Protein AF-A0A5E4NWP1-F1 (afdb_monomer_lite)

pLDDT: mean 72.18, std 19.31, range [33.0, 98.06]

Secondary structure (DSSP, 8-state):
--------------------------------HHHHHHHHHHHHHHHHHHHHHHHHHHHHHHHHHHHHHHTTTT-TTTTTTT---HHHHHHHHHHHHHHHHHHTTSSSSHHHHHHHHHHHHHHHTTT-------------GGGGTS------PPPPPP-------TTSS---S-------SEEEEEETTT--EEEEEEETTS-HHHHHHHHHHH-TTS-EEEEEE-TT--GGG-EETTS-BGGGSTTTTGGGT---TT-SSS-TTS-HHHHTHHHHHHHSPPP-----

Foldseek 3Di:
DDDDDDDDDDDDDDPPPPPPPPPPPVPPPQPPLVVLVVVLVVLVVVCPVQVVVLVVLVVVLVVLVVVLVVVVLPVVVCVVVVNHDPVSVVSVVVSVVSVVCSVVPNGDDRPVVSVVSVVVSCVNPVDDDDDPDPDCPPPDPVCVVDPDDDDDDDDDDDDDDDPDPPLDDDDDPPLAQNFDFWKKKAFLQARDIDTDPHTPPDDLVVSLVVNCLQQVQGHIFIWGDHVPDDQSNIAGPVGHGSVPRPNHNRVVPDDDPSRGSDHPPDDPCVSNVVVVVVPPDPDPPPDD

Sequence (288 aa):
MAARAPSRTFALLTLATMTVSGADAARAQAIDCGQLRAQIAQIDRGGGRAGGGARRAQAELARTQAQVQQLGCGAGLASFFGGGDPRCSALQQRAQQLQAAVQSGGGGGGGGLRADLVARFNAYCRGGQPQQAQQPQQRGFFESLFGGAQDEPRPQAPLPDVPQDPNAAGGDGDGRAHGGGQAVCVRTCDGGFFPLGVSSHRDGDDLKQMCSALCPGTETAVYTRSPNAEINSAASLDGKSYMDMPNALKFQKTVVPDCSCKPKDKTWAEALANARRSSATPARATSS

Structure (mmCIF, N/CA/C/O backbone):
data_AF-A0A5E4NWP1-F1
#
_entry.id   AF-A0A5E4NWP1-F1
#
loop_
_atom_site.group_PDB
_atom_site.id
_atom_site.type_symbol
_atom_site.label_atom_id
_atom_site.label_alt_id
_atom_site.label_comp_id
_atom_site.label_asym_id
_atom_site.label_entity_id
_atom_site.label_seq_id
_atom_site.pdbx_PDB_ins_code
_atom_site.Cartn_x
_atom_site.Cartn_y
_atom_site.Cartn_z
_atom_site.occupancy
_atom_site.B_iso_or_equiv
_atom_site.auth_seq_id
_atom_site.auth_comp_id
_atom_site.auth_asym_id
_atom_site.auth_atom_id
_atom_site.pdbx_PDB_model_num
ATOM 1 N N . MET A 1 1 ? 94.613 -45.561 19.895 1.00 40.53 1 MET A N 1
ATOM 2 C CA . MET A 1 1 ? 95.736 -44.622 19.688 1.00 40.53 1 MET A CA 1
ATOM 3 C C . MET A 1 1 ? 95.271 -43.519 18.754 1.00 40.53 1 MET A C 1
ATOM 5 O O . MET A 1 1 ? 94.547 -43.800 17.811 1.00 40.53 1 MET A O 1
ATOM 9 N N . ALA A 1 2 ? 95.591 -42.280 19.110 1.00 44.31 2 ALA A N 1
ATOM 10 C CA . ALA A 1 2 ? 95.205 -41.051 18.425 1.00 44.31 2 ALA A CA 1
ATOM 11 C C . ALA A 1 2 ? 95.878 -40.891 17.046 1.00 44.31 2 ALA A C 1
ATOM 13 O O . ALA A 1 2 ? 96.979 -41.398 16.872 1.00 44.31 2 ALA A O 1
ATOM 14 N N . ALA A 1 3 ? 95.272 -40.117 16.130 1.00 42.38 3 ALA A N 1
ATOM 15 C CA . ALA A 1 3 ? 95.818 -38.827 15.655 1.00 42.38 3 ALA A CA 1
ATOM 16 C C . ALA A 1 3 ? 95.185 -38.320 14.331 1.00 42.38 3 ALA A C 1
ATOM 18 O O . ALA A 1 3 ? 95.385 -38.879 13.263 1.00 42.38 3 ALA A O 1
ATOM 19 N N . ARG A 1 4 ? 94.435 -37.216 14.465 1.00 43.06 4 ARG A N 1
ATOM 20 C CA . ARG A 1 4 ? 94.497 -35.915 13.753 1.00 43.06 4 ARG A CA 1
ATOM 21 C C . ARG A 1 4 ? 94.935 -35.781 12.270 1.00 43.06 4 ARG A C 1
ATOM 23 O O . ARG A 1 4 ? 96.102 -35.958 11.961 1.00 43.06 4 ARG A O 1
ATOM 30 N N . ALA A 1 5 ? 94.023 -35.102 11.543 1.00 54.53 5 ALA A N 1
ATOM 31 C CA . ALA A 1 5 ? 94.162 -33.881 10.702 1.00 54.53 5 ALA A CA 1
ATOM 32 C C . ALA A 1 5 ? 94.888 -33.998 9.339 1.00 54.53 5 ALA A C 1
ATOM 34 O O . ALA A 1 5 ? 95.833 -34.770 9.239 1.00 54.53 5 ALA A O 1
ATOM 35 N N . PRO A 1 6 ? 94.461 -33.274 8.270 1.00 56.34 6 PRO A N 1
ATOM 36 C CA . PRO A 1 6 ? 94.423 -31.794 8.143 1.00 56.34 6 PRO A CA 1
ATOM 37 C C . PRO A 1 6 ? 93.172 -31.315 7.345 1.00 56.34 6 PRO A C 1
ATOM 39 O O . PRO A 1 6 ? 92.290 -32.110 7.067 1.00 56.34 6 PRO A O 1
ATOM 42 N N . SER A 1 7 ? 92.955 -30.087 6.876 1.00 45.12 7 SER A N 1
ATOM 43 C CA . SER A 1 7 ? 93.362 -28.718 7.194 1.00 45.12 7 SER A CA 1
ATOM 44 C C . SER A 1 7 ? 92.323 -27.816 6.510 1.00 45.12 7 SER A C 1
ATOM 46 O O . SER A 1 7 ? 91.782 -28.135 5.456 1.00 45.12 7 SER A O 1
ATOM 48 N N . ARG A 1 8 ? 92.082 -26.679 7.152 1.00 57.88 8 ARG A N 1
ATOM 49 C CA . ARG A 1 8 ? 91.306 -25.510 6.738 1.00 57.88 8 ARG A CA 1
ATOM 50 C C . ARG A 1 8 ? 91.532 -25.072 5.284 1.00 57.88 8 ARG A C 1
ATOM 52 O O . ARG A 1 8 ? 92.674 -24.927 4.860 1.00 57.88 8 ARG A O 1
ATOM 59 N N . THR A 1 9 ? 90.458 -24.642 4.627 1.00 55.50 9 THR A N 1
ATOM 60 C CA . THR A 1 9 ? 90.468 -23.424 3.798 1.00 55.50 9 THR A CA 1
ATOM 61 C C . THR A 1 9 ? 89.080 -22.781 3.797 1.00 55.50 9 THR A C 1
ATOM 63 O O . THR A 1 9 ? 88.060 -23.442 3.641 1.00 55.50 9 THR A O 1
ATOM 66 N N . PHE A 1 10 ? 89.072 -21.480 4.077 1.00 54.62 10 PHE A N 1
ATOM 67 C CA . PHE A 1 10 ? 87.925 -20.579 4.067 1.00 54.62 10 PHE A CA 1
ATOM 68 C C . PHE A 1 10 ? 87.419 -20.369 2.633 1.00 54.62 10 PHE A C 1
ATOM 70 O O . PHE A 1 10 ? 88.223 -20.054 1.760 1.00 54.62 10 PHE A O 1
ATOM 77 N N . ALA A 1 11 ? 86.104 -20.410 2.417 1.00 54.50 11 ALA A N 1
ATOM 78 C CA . ALA A 1 11 ? 85.469 -19.755 1.275 1.00 54.50 11 ALA A CA 1
ATOM 79 C C . ALA A 1 11 ? 84.037 -19.323 1.637 1.00 54.50 11 ALA A C 1
ATOM 81 O O . ALA A 1 11 ? 83.097 -20.105 1.597 1.00 54.50 11 ALA A O 1
ATOM 82 N N . LEU A 1 12 ? 83.959 -18.068 2.083 1.00 54.09 12 LEU A N 1
ATOM 83 C CA . LEU A 1 12 ? 82.928 -17.057 1.829 1.00 54.09 12 LEU A CA 1
ATOM 84 C C . LEU A 1 12 ? 81.444 -17.472 1.751 1.00 54.09 12 LEU A C 1
ATOM 86 O O . LEU A 1 12 ? 80.988 -18.166 0.847 1.00 54.09 12 LEU A O 1
ATOM 90 N N . LEU A 1 13 ? 80.690 -16.861 2.672 1.00 54.59 13 LEU A N 1
ATOM 91 C CA . LEU A 1 13 ? 79.248 -16.629 2.646 1.00 54.59 13 LEU A CA 1
ATOM 92 C C . LEU A 1 13 ? 78.701 -16.348 1.237 1.00 54.59 13 LEU A C 1
ATOM 94 O O . LEU A 1 13 ? 79.075 -15.358 0.615 1.00 54.59 13 LEU A O 1
ATOM 98 N N . THR A 1 14 ? 77.658 -17.082 0.854 1.00 55.44 14 THR A N 1
ATOM 99 C CA . THR A 1 14 ? 76.502 -16.501 0.158 1.00 55.44 14 THR A CA 1
ATOM 100 C C . THR A 1 14 ? 75.225 -17.049 0.800 1.00 55.44 14 THR A C 1
ATOM 102 O O . THR A 1 14 ? 74.835 -18.195 0.600 1.00 55.44 14 THR A O 1
ATOM 105 N N . LEU A 1 15 ? 74.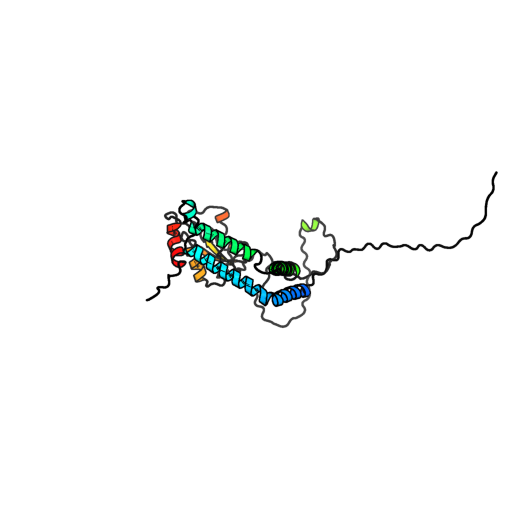593 -16.223 1.641 1.00 54.31 15 LEU A N 1
ATOM 106 C CA . LEU A 1 15 ? 73.219 -16.431 2.094 1.00 54.31 15 LEU A CA 1
ATOM 107 C C . LEU A 1 15 ? 72.305 -16.292 0.867 1.00 54.31 15 LEU A C 1
ATOM 109 O O . LEU A 1 15 ? 71.997 -15.180 0.447 1.00 54.31 15 LEU A O 1
ATOM 113 N N . ALA A 1 16 ? 71.860 -17.408 0.297 1.00 55.09 16 ALA A N 1
ATOM 114 C CA . ALA A 1 16 ? 70.709 -17.416 -0.596 1.00 55.09 16 ALA A CA 1
ATOM 115 C C . ALA A 1 16 ? 69.447 -17.535 0.267 1.00 55.09 16 ALA A C 1
ATOM 117 O O . ALA A 1 16 ? 68.950 -18.626 0.545 1.00 55.09 16 ALA A O 1
ATOM 118 N N . THR A 1 17 ? 68.952 -16.397 0.749 1.00 52.94 17 THR A N 1
ATOM 119 C CA . THR A 1 17 ? 67.626 -16.292 1.359 1.00 52.94 17 THR A CA 1
ATOM 120 C C . THR A 1 17 ? 66.575 -16.571 0.286 1.00 52.94 17 THR A C 1
ATOM 122 O O . THR A 1 17 ? 66.200 -15.672 -0.465 1.00 52.94 17 THR A O 1
ATOM 125 N N . MET A 1 18 ? 66.096 -17.814 0.192 1.00 54.59 18 MET A N 1
ATOM 126 C CA . MET A 1 18 ? 64.849 -18.112 -0.513 1.00 54.59 18 MET A CA 1
ATOM 127 C C . MET A 1 18 ? 63.692 -17.573 0.326 1.00 54.59 18 MET A C 1
ATOM 129 O O . MET A 1 18 ? 63.168 -18.240 1.216 1.00 54.59 18 MET A O 1
ATOM 133 N N . THR A 1 19 ? 63.313 -16.325 0.068 1.00 52.94 19 THR A N 1
ATOM 134 C CA . THR A 1 19 ? 62.056 -15.767 0.554 1.00 52.94 19 THR A CA 1
ATOM 135 C C . THR A 1 19 ? 60.916 -16.481 -0.161 1.00 52.94 19 THR A C 1
ATOM 137 O O . THR A 1 19 ? 60.619 -16.194 -1.320 1.00 52.94 19 THR A O 1
ATOM 140 N N . VAL A 1 20 ? 60.271 -17.419 0.532 1.00 54.75 20 VAL A N 1
ATOM 141 C CA . VAL A 1 20 ? 58.914 -17.856 0.196 1.00 54.75 20 VAL A CA 1
ATOM 142 C C . VAL A 1 20 ? 58.004 -16.655 0.438 1.00 54.75 20 VAL A C 1
ATOM 144 O O . VAL A 1 20 ? 57.522 -16.422 1.544 1.00 54.75 20 VAL A O 1
ATOM 147 N N . SER A 1 21 ? 57.816 -15.839 -0.596 1.00 46.38 21 SER A N 1
ATOM 148 C CA . SER A 1 21 ? 56.766 -14.829 -0.627 1.00 46.38 21 SER A CA 1
ATOM 149 C C . SER A 1 21 ? 55.438 -15.542 -0.861 1.00 46.38 21 SER A C 1
ATOM 151 O O . SER A 1 21 ? 54.941 -15.626 -1.980 1.00 46.38 21 SER A O 1
ATOM 153 N N . GLY A 1 22 ? 54.877 -16.078 0.221 1.00 52.16 22 GLY A N 1
ATOM 154 C CA . GLY A 1 22 ? 53.448 -16.322 0.318 1.00 52.16 22 GLY A CA 1
ATOM 155 C C . GLY A 1 22 ? 52.739 -14.973 0.306 1.00 52.16 22 GLY A C 1
ATOM 156 O O . GLY A 1 22 ? 52.691 -14.276 1.315 1.00 52.16 22 GLY A O 1
ATOM 157 N N . ALA A 1 23 ? 52.230 -14.596 -0.858 1.00 48.16 23 ALA A N 1
ATOM 158 C CA . ALA A 1 23 ? 51.253 -13.534 -1.001 1.00 48.16 23 ALA A CA 1
ATOM 159 C C . ALA A 1 23 ? 50.205 -13.985 -2.016 1.00 48.16 23 ALA A C 1
ATOM 161 O O . ALA A 1 23 ? 50.006 -13.355 -3.054 1.00 48.16 23 ALA A O 1
ATOM 162 N N . ASP A 1 24 ? 49.472 -15.046 -1.678 1.00 42.94 24 ASP A N 1
ATOM 163 C CA . ASP A 1 24 ? 48.070 -15.107 -2.074 1.00 42.94 24 ASP A CA 1
ATOM 164 C C . ASP A 1 24 ? 47.348 -14.016 -1.281 1.00 42.94 24 ASP A C 1
ATOM 166 O O . ASP A 1 24 ? 46.659 -14.250 -0.289 1.00 42.94 24 ASP A O 1
ATOM 170 N N . ALA A 1 25 ? 47.542 -12.767 -1.712 1.00 44.88 25 ALA A N 1
ATOM 171 C CA . ALA A 1 25 ? 46.514 -11.773 -1.523 1.00 44.88 25 ALA A CA 1
ATOM 172 C C . ALA A 1 25 ? 45.255 -12.428 -2.081 1.00 44.88 25 ALA A C 1
ATOM 174 O O . ALA A 1 25 ? 45.217 -12.755 -3.269 1.00 44.88 25 ALA A O 1
ATOM 175 N N . ALA A 1 26 ? 44.263 -12.656 -1.223 1.00 44.38 26 ALA A N 1
ATOM 176 C CA . ALA A 1 26 ? 42.902 -12.879 -1.655 1.00 44.38 26 ALA A CA 1
ATOM 177 C C . ALA A 1 26 ? 42.590 -11.744 -2.631 1.00 44.38 26 ALA A C 1
ATOM 179 O O . ALA A 1 26 ? 42.318 -10.611 -2.229 1.00 44.38 26 ALA A O 1
ATOM 180 N N . ARG A 1 27 ? 42.767 -12.007 -3.930 1.00 40.44 27 ARG A N 1
ATOM 181 C CA . ARG A 1 27 ? 42.451 -11.042 -4.963 1.00 40.44 27 ARG A CA 1
ATOM 182 C C . ARG A 1 27 ? 40.949 -10.946 -4.887 1.00 40.44 27 ARG A C 1
ATOM 184 O O . ARG A 1 27 ? 40.248 -11.831 -5.368 1.00 40.44 27 ARG A O 1
ATOM 191 N N . ALA A 1 28 ? 40.473 -9.893 -4.230 1.00 41.25 28 ALA A N 1
ATOM 192 C CA . ALA A 1 28 ? 39.177 -9.322 -4.512 1.00 41.25 28 ALA A CA 1
ATOM 193 C C . ALA A 1 28 ? 39.187 -9.084 -6.022 1.00 41.25 28 ALA A C 1
ATOM 195 O O . ALA A 1 28 ? 39.784 -8.125 -6.510 1.00 41.25 28 ALA A O 1
ATOM 196 N N . GLN A 1 29 ? 38.697 -10.070 -6.773 1.00 52.03 29 GLN A N 1
ATOM 197 C CA . GLN A 1 29 ? 38.676 -10.014 -8.220 1.00 52.03 29 GLN A CA 1
ATOM 198 C C . GLN A 1 29 ? 37.785 -8.828 -8.527 1.00 52.03 29 GLN A C 1
ATOM 200 O O . GLN A 1 29 ? 36.605 -8.855 -8.180 1.00 52.03 29 GLN A O 1
ATOM 205 N N . ALA A 1 30 ? 38.378 -7.752 -9.044 1.00 58.00 30 ALA A N 1
ATOM 206 C CA . ALA A 1 30 ? 37.633 -6.565 -9.409 1.00 58.00 30 ALA A CA 1
ATOM 207 C C . ALA A 1 30 ? 36.502 -7.031 -10.327 1.00 58.00 30 ALA A C 1
ATOM 209 O O . ALA A 1 30 ? 36.752 -7.590 -11.395 1.00 58.00 30 ALA A O 1
ATOM 210 N N . ILE A 1 31 ? 35.266 -6.928 -9.840 1.00 73.62 31 ILE A N 1
ATOM 211 C CA . ILE A 1 31 ? 34.104 -7.457 -10.539 1.00 73.62 31 ILE A CA 1
ATOM 212 C C . ILE A 1 31 ? 33.924 -6.599 -11.788 1.00 73.62 31 ILE A C 1
ATOM 214 O O . ILE A 1 31 ? 33.543 -5.433 -11.697 1.00 73.62 31 ILE A O 1
ATOM 218 N N . ASP A 1 32 ? 34.235 -7.165 -12.955 1.00 82.31 32 ASP A N 1
ATOM 219 C CA . ASP A 1 32 ? 34.107 -6.467 -14.230 1.00 82.31 32 ASP A CA 1
ATOM 220 C C . ASP A 1 32 ? 32.635 -6.429 -14.659 1.00 82.31 32 ASP A C 1
ATOM 222 O O . ASP A 1 32 ? 32.073 -7.348 -15.264 1.00 82.31 32 ASP A O 1
ATOM 226 N N . CYS A 1 33 ? 31.997 -5.314 -14.331 1.00 86.31 33 CYS A N 1
ATOM 227 C CA . CYS A 1 33 ? 30.616 -5.031 -14.679 1.00 86.31 33 CYS A CA 1
ATOM 228 C C . CYS A 1 33 ? 30.364 -4.971 -16.190 1.00 86.31 33 CYS A C 1
ATOM 230 O O . CYS A 1 33 ? 29.261 -5.306 -16.639 1.00 86.31 33 CYS A O 1
ATOM 232 N N . GLY A 1 34 ? 31.366 -4.579 -16.982 1.00 85.06 34 GLY A N 1
ATOM 233 C CA . GLY A 1 34 ? 31.291 -4.606 -18.440 1.00 85.06 34 GLY A CA 1
ATOM 234 C C . GLY A 1 34 ? 31.222 -6.042 -18.952 1.00 85.06 34 GLY A C 1
ATOM 235 O O . GLY A 1 34 ? 30.351 -6.372 -19.764 1.00 85.06 34 GLY A O 1
ATOM 236 N N . GLN A 1 35 ? 32.063 -6.915 -18.398 1.00 85.50 35 GLN A N 1
ATOM 237 C CA . GLN A 1 35 ? 32.069 -8.339 -18.717 1.00 85.50 35 GLN A CA 1
ATOM 238 C C . GLN A 1 35 ? 30.758 -9.031 -18.304 1.00 85.50 35 GLN A C 1
ATOM 240 O O . GLN A 1 35 ? 30.178 -9.754 -19.118 1.00 85.50 35 GLN A O 1
ATOM 245 N N . LEU A 1 36 ? 30.235 -8.782 -17.095 1.00 85.06 36 LEU A N 1
ATOM 246 C CA . LEU A 1 36 ? 28.945 -9.348 -16.660 1.00 85.06 36 LEU A CA 1
ATOM 247 C C . LEU A 1 36 ? 27.793 -8.904 -17.573 1.00 85.06 36 LEU A C 1
ATOM 249 O O . LEU A 1 36 ? 26.968 -9.725 -17.981 1.00 85.06 36 LEU A O 1
ATOM 253 N N . ARG A 1 37 ? 27.745 -7.618 -17.945 1.00 85.38 37 ARG A N 1
ATOM 254 C CA . ARG A 1 37 ? 26.726 -7.099 -18.870 1.00 85.38 37 ARG A CA 1
ATOM 255 C C . ARG A 1 37 ? 26.844 -7.745 -20.254 1.00 85.38 37 ARG A C 1
ATOM 257 O O . ARG A 1 37 ? 25.823 -8.094 -20.850 1.00 85.38 37 ARG A O 1
ATOM 264 N N . ALA A 1 38 ? 28.066 -7.949 -20.748 1.00 87.69 38 ALA A N 1
ATOM 265 C CA . ALA A 1 38 ? 28.310 -8.631 -22.017 1.00 87.69 38 ALA A CA 1
ATOM 266 C C . ALA A 1 38 ? 27.849 -10.100 -21.982 1.00 87.69 38 ALA A C 1
ATOM 268 O O . ALA A 1 38 ? 27.210 -10.553 -22.934 1.00 87.69 38 ALA A O 1
ATOM 269 N N . GLN A 1 39 ? 28.091 -10.815 -20.878 1.00 82.88 39 GLN A N 1
ATOM 270 C CA . GLN A 1 39 ? 27.640 -12.201 -20.690 1.00 82.88 39 GLN A CA 1
ATOM 271 C C . GLN A 1 39 ? 26.106 -12.311 -20.661 1.00 82.88 39 GLN A C 1
ATOM 273 O O . GLN A 1 39 ? 25.535 -13.155 -21.355 1.00 82.88 39 GLN A O 1
ATOM 278 N N . ILE A 1 40 ? 25.413 -11.407 -19.956 1.00 84.62 40 ILE A N 1
ATOM 279 C CA . ILE A 1 40 ? 23.937 -11.347 -19.949 1.00 84.62 40 ILE A CA 1
ATOM 280 C C . ILE A 1 40 ? 23.396 -11.120 -21.372 1.00 84.62 40 ILE A C 1
ATOM 282 O O . ILE A 1 40 ? 22.483 -11.825 -21.813 1.00 84.62 40 ILE A O 1
ATOM 286 N N . ALA A 1 41 ? 23.995 -10.188 -22.120 1.00 84.56 41 ALA A N 1
ATOM 287 C CA . ALA A 1 41 ? 23.587 -9.864 -23.488 1.00 84.56 41 ALA A CA 1
ATOM 288 C C . ALA A 1 41 ? 23.893 -10.982 -24.505 1.00 84.56 41 ALA A C 1
ATOM 290 O O . ALA A 1 41 ? 23.239 -11.077 -25.547 1.00 84.56 41 ALA A O 1
ATOM 291 N N . GLN A 1 42 ? 24.900 -11.823 -24.256 1.00 80.31 42 GLN A N 1
ATOM 292 C CA . GLN A 1 42 ? 25.173 -13.011 -25.074 1.00 80.31 42 GLN A CA 1
ATOM 293 C C . GLN A 1 42 ? 24.114 -14.097 -24.840 1.00 80.31 42 GLN A C 1
ATOM 295 O O . GLN A 1 42 ? 23.604 -14.667 -25.808 1.00 80.31 42 GLN A O 1
ATOM 300 N N . ILE A 1 43 ? 23.706 -14.309 -23.584 1.00 77.50 43 ILE A N 1
ATOM 301 C CA . ILE A 1 43 ? 22.628 -15.247 -23.239 1.00 77.50 43 ILE A CA 1
ATOM 302 C C . ILE A 1 43 ? 21.279 -14.764 -23.786 1.00 77.50 43 ILE A C 1
ATOM 304 O O . ILE A 1 43 ? 20.489 -15.586 -24.234 1.00 77.50 43 ILE A O 1
ATOM 308 N N . ASP A 1 44 ? 21.019 -13.455 -23.836 1.00 75.25 44 ASP A N 1
ATOM 309 C CA . ASP A 1 44 ? 19.823 -12.904 -24.499 1.00 75.25 44 ASP A CA 1
ATOM 310 C C . ASP A 1 44 ? 19.771 -13.214 -25.991 1.00 75.25 44 ASP A C 1
ATOM 312 O O . ASP A 1 44 ? 18.737 -13.623 -26.521 1.00 75.25 44 ASP A O 1
ATOM 316 N N . ARG A 1 45 ? 20.901 -13.025 -26.676 1.00 71.44 45 ARG A N 1
ATOM 317 C CA . ARG A 1 45 ? 20.995 -13.227 -28.125 1.00 71.44 45 ARG A CA 1
ATOM 318 C C . ARG A 1 45 ? 20.892 -14.706 -28.500 1.00 71.44 45 ARG A C 1
ATOM 320 O O . ARG A 1 45 ? 20.228 -15.028 -29.484 1.00 71.44 45 ARG A O 1
ATOM 327 N N . GLY A 1 46 ? 21.459 -15.606 -27.692 1.00 63.31 46 GLY A N 1
ATOM 328 C CA . GLY A 1 46 ? 21.247 -17.056 -27.820 1.00 63.31 46 GLY A CA 1
ATOM 329 C C . GLY A 1 46 ? 19.852 -17.508 -27.362 1.00 63.31 46 GLY A C 1
ATOM 330 O O . GLY A 1 46 ? 19.262 -18.426 -27.931 1.00 63.31 46 GLY A O 1
ATOM 331 N N . GLY A 1 47 ? 19.284 -16.809 -26.379 1.00 57.62 47 GLY A N 1
ATOM 332 C CA . GLY A 1 47 ? 17.975 -17.051 -25.779 1.00 57.62 47 GLY A CA 1
ATOM 333 C C . GLY A 1 47 ? 16.794 -16.495 -26.573 1.00 57.62 47 GLY A C 1
ATOM 334 O O . GLY A 1 47 ? 15.666 -16.859 -26.279 1.00 57.62 47 GLY A O 1
ATOM 335 N N . GLY A 1 48 ? 16.990 -15.686 -27.616 1.00 54.28 48 GLY A N 1
ATOM 336 C CA . GLY A 1 48 ? 15.889 -15.189 -28.458 1.00 54.28 48 GLY A CA 1
ATOM 337 C C . GLY A 1 48 ? 15.096 -16.294 -29.176 1.00 54.28 48 GLY A C 1
ATOM 338 O O . GLY A 1 48 ? 13.912 -16.122 -29.457 1.00 54.28 48 GLY A O 1
ATOM 339 N N . ARG A 1 49 ? 15.714 -17.462 -29.417 1.00 53.75 49 ARG A N 1
ATOM 340 C CA . ARG A 1 49 ? 15.051 -18.655 -29.985 1.00 53.75 49 ARG A CA 1
ATOM 341 C C . ARG A 1 49 ? 14.537 -19.637 -28.916 1.00 53.75 49 ARG A C 1
ATOM 343 O O . ARG A 1 49 ? 13.523 -20.284 -29.150 1.00 53.75 49 ARG A O 1
ATOM 350 N N . ALA A 1 50 ? 15.165 -19.698 -27.736 1.00 53.25 50 ALA A N 1
ATOM 351 C CA . ALA A 1 50 ? 14.766 -20.570 -26.616 1.00 53.25 50 ALA A CA 1
ATOM 352 C C . ALA A 1 50 ? 13.728 -19.921 -25.666 1.00 53.25 50 ALA A C 1
ATOM 354 O O . ALA A 1 50 ? 12.779 -20.558 -25.217 1.00 53.25 50 ALA A O 1
ATOM 355 N N . GLY A 1 51 ? 13.827 -18.613 -25.432 1.00 52.94 51 GLY A N 1
ATOM 356 C CA . GLY A 1 51 ? 12.919 -17.800 -24.617 1.00 52.94 51 GLY A CA 1
ATOM 357 C C . GLY A 1 51 ? 11.542 -17.578 -25.247 1.00 52.94 51 GLY A C 1
ATOM 358 O O . GLY A 1 51 ? 10.590 -17.239 -24.544 1.00 52.94 51 GLY A O 1
ATOM 359 N N . GLY A 1 52 ? 11.395 -17.842 -26.549 1.00 58.56 52 GLY A N 1
ATOM 360 C CA . GLY A 1 52 ? 10.086 -17.962 -27.193 1.00 58.56 52 GLY A CA 1
ATOM 361 C C . GLY A 1 52 ? 9.288 -19.164 -26.677 1.00 58.56 52 GLY A C 1
ATOM 362 O O . GLY A 1 52 ? 8.070 -19.069 -26.547 1.00 58.56 52 GLY A O 1
ATOM 363 N N . GLY A 1 53 ? 9.961 -20.264 -26.316 1.00 65.38 53 GLY A N 1
ATOM 364 C CA . GLY A 1 53 ? 9.339 -21.441 -25.702 1.00 65.38 53 GLY A CA 1
ATOM 365 C C . GLY A 1 53 ? 8.826 -21.146 -24.294 1.00 65.38 53 GLY A C 1
ATOM 366 O O . GLY A 1 53 ? 7.662 -21.406 -24.004 1.00 65.38 53 GLY A O 1
ATOM 367 N N . ALA A 1 54 ? 9.642 -20.487 -23.467 1.00 67.25 54 ALA A N 1
ATOM 368 C CA . ALA A 1 54 ? 9.249 -20.081 -22.117 1.00 67.25 54 ALA A CA 1
ATOM 369 C C . ALA A 1 54 ? 8.051 -19.113 -22.117 1.00 67.25 54 ALA A C 1
ATOM 371 O O . ALA A 1 54 ? 7.110 -19.301 -21.348 1.00 67.25 54 ALA A O 1
ATOM 372 N N . ARG A 1 55 ? 8.022 -18.120 -23.022 1.00 70.38 55 ARG A N 1
ATOM 373 C CA . ARG A 1 55 ? 6.864 -17.213 -23.156 1.00 70.38 55 ARG A CA 1
ATOM 374 C C . ARG A 1 55 ? 5.603 -17.926 -23.661 1.00 70.38 55 ARG A C 1
ATOM 376 O O . ARG A 1 55 ? 4.509 -17.600 -23.212 1.00 70.38 55 ARG A O 1
ATOM 383 N N . ARG A 1 56 ? 5.731 -18.911 -24.561 1.00 72.62 56 ARG A N 1
ATOM 384 C CA . ARG A 1 56 ? 4.598 -19.738 -25.027 1.00 72.62 56 ARG A CA 1
ATOM 385 C C . ARG A 1 56 ? 4.067 -20.651 -23.918 1.00 72.62 56 ARG A C 1
ATOM 387 O O . ARG A 1 56 ? 2.858 -20.695 -23.723 1.00 72.62 56 ARG A O 1
ATOM 394 N N . ALA A 1 57 ? 4.952 -21.282 -23.149 1.00 73.56 57 ALA A N 1
ATOM 395 C CA . ALA A 1 57 ? 4.591 -22.105 -21.995 1.00 73.56 57 ALA A CA 1
ATOM 396 C C . ALA A 1 57 ? 3.898 -21.279 -20.895 1.00 73.56 57 ALA A C 1
ATOM 398 O O . ALA A 1 57 ? 2.897 -21.709 -20.327 1.00 73.56 57 ALA A O 1
ATOM 399 N N . GLN A 1 58 ? 4.370 -20.053 -20.644 1.00 79.75 58 GLN A N 1
ATOM 400 C CA . GLN A 1 58 ? 3.700 -19.109 -19.742 1.00 79.75 58 GLN A CA 1
ATOM 401 C C . GLN A 1 58 ? 2.305 -18.712 -20.249 1.00 79.75 58 GLN A C 1
ATOM 403 O O . GLN A 1 58 ? 1.362 -18.653 -19.462 1.00 79.75 58 GLN A O 1
ATOM 408 N N . ALA A 1 59 ? 2.144 -18.482 -21.556 1.00 83.00 59 ALA A N 1
ATOM 409 C CA . ALA A 1 59 ? 0.846 -18.153 -22.144 1.00 83.00 59 ALA A CA 1
ATOM 410 C C . ALA A 1 59 ? -0.150 -19.330 -22.090 1.00 83.00 59 ALA A C 1
ATOM 412 O O . ALA A 1 59 ? -1.337 -19.122 -21.839 1.00 83.00 59 ALA A O 1
ATOM 413 N N . GLU A 1 60 ? 0.318 -20.563 -22.293 1.00 82.62 60 GLU A N 1
ATOM 414 C CA . GLU A 1 60 ? -0.497 -21.781 -22.182 1.00 82.62 60 GLU A CA 1
ATOM 415 C C . GLU A 1 60 ? -0.945 -22.041 -20.736 1.00 82.62 60 GLU A C 1
ATOM 417 O O . GLU A 1 60 ? -2.112 -22.359 -20.475 1.00 82.62 60 GLU A O 1
ATOM 422 N N . LEU A 1 61 ? -0.050 -21.798 -19.778 1.00 83.06 61 LEU A N 1
ATOM 423 C CA . LEU A 1 61 ? -0.369 -21.864 -18.359 1.00 83.06 61 LEU A CA 1
ATOM 424 C C . LEU A 1 61 ? -1.421 -20.819 -17.959 1.00 83.06 61 LEU A C 1
ATOM 426 O O . LEU A 1 61 ? -2.385 -21.166 -17.277 1.00 83.06 61 LEU A O 1
ATOM 430 N N . ALA A 1 62 ? -1.278 -19.570 -18.411 1.00 85.12 62 ALA A N 1
ATOM 431 C CA . ALA A 1 62 ? -2.229 -18.501 -18.105 1.00 85.12 62 ALA A CA 1
ATOM 432 C C . ALA A 1 62 ? -3.646 -18.823 -18.616 1.00 85.12 62 ALA A C 1
ATOM 434 O O . ALA A 1 62 ? -4.627 -18.614 -17.901 1.00 85.12 62 ALA A O 1
ATOM 435 N N . ARG A 1 63 ? -3.762 -19.405 -19.819 1.00 86.75 63 ARG A N 1
ATOM 436 C CA . ARG A 1 63 ? -5.050 -19.869 -20.370 1.00 86.75 63 ARG A CA 1
ATOM 437 C C . ARG A 1 63 ? -5.673 -20.976 -19.516 1.00 86.75 63 ARG A C 1
ATOM 439 O O . ARG A 1 63 ? -6.860 -20.917 -19.208 1.00 86.75 63 ARG A O 1
ATOM 446 N N . THR A 1 64 ? -4.868 -21.951 -19.098 1.00 82.62 64 THR A N 1
ATOM 447 C CA . THR A 1 64 ? -5.323 -23.077 -18.264 1.00 82.62 64 THR A CA 1
ATOM 448 C C . THR A 1 64 ? -5.759 -22.604 -16.873 1.00 82.62 64 THR A C 1
ATOM 450 O O . THR A 1 64 ? -6.799 -23.018 -16.367 1.00 82.62 64 THR A O 1
ATOM 453 N N . GLN A 1 65 ? -5.004 -21.686 -16.262 1.00 85.06 65 GLN A N 1
ATOM 454 C CA . GLN A 1 65 ? -5.355 -21.086 -14.972 1.00 85.06 65 GLN A CA 1
ATOM 455 C C . GLN A 1 65 ? -6.659 -20.282 -15.045 1.00 85.06 65 GLN A C 1
ATOM 457 O O . GLN A 1 65 ? -7.493 -20.404 -14.148 1.00 85.06 65 GLN A O 1
ATOM 462 N N . ALA A 1 66 ? -6.869 -19.512 -16.117 1.00 85.12 66 ALA A N 1
ATOM 463 C CA . ALA A 1 66 ? -8.116 -18.779 -16.323 1.00 85.12 66 ALA A CA 1
ATOM 464 C C . ALA A 1 66 ? -9.326 -19.727 -16.410 1.00 85.12 66 ALA A C 1
ATOM 466 O O . ALA A 1 66 ? -10.358 -19.457 -15.800 1.00 85.12 66 ALA A O 1
ATOM 467 N N . GLN A 1 67 ? -9.186 -20.873 -17.085 1.00 83.31 67 GLN A N 1
ATOM 468 C CA . GLN A 1 67 ? -10.249 -21.880 -17.177 1.00 83.31 67 GLN A CA 1
ATOM 469 C C . GLN A 1 67 ? -10.585 -22.502 -15.809 1.00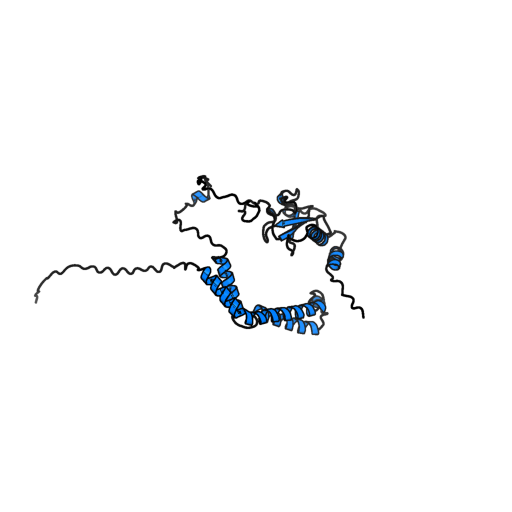 83.31 67 GLN A C 1
ATOM 471 O O . GLN A 1 67 ? -11.756 -22.662 -15.473 1.00 83.31 67 GLN A O 1
ATOM 476 N N . VAL A 1 68 ? -9.573 -22.794 -14.985 1.00 80.94 68 VAL A N 1
ATOM 477 C CA . VAL A 1 68 ? -9.757 -23.293 -13.607 1.00 80.94 68 VAL A CA 1
ATOM 478 C C . VAL A 1 68 ? -10.508 -22.277 -12.739 1.00 80.94 68 VAL A C 1
ATOM 480 O O . VAL A 1 68 ? -11.385 -22.658 -11.963 1.00 80.94 68 VAL A O 1
ATOM 483 N N . GLN A 1 69 ? -10.192 -20.987 -12.881 1.00 80.19 69 GLN A N 1
ATOM 484 C CA . GLN A 1 69 ? -10.859 -19.911 -12.143 1.00 80.19 69 GLN A CA 1
ATOM 485 C C . GLN A 1 69 ? -12.310 -19.714 -12.598 1.00 80.19 69 GLN A C 1
ATOM 487 O O . GLN A 1 69 ? -13.194 -19.578 -11.755 1.00 80.19 69 GLN A O 1
ATOM 492 N N . GLN A 1 70 ? -12.570 -19.759 -13.909 1.00 77.69 70 GLN A N 1
ATOM 493 C CA . GLN A 1 70 ? -13.918 -19.641 -14.479 1.00 77.69 70 GLN A CA 1
ATOM 494 C C . GLN A 1 70 ? -14.836 -20.798 -14.077 1.00 77.69 70 GLN A C 1
ATOM 496 O O . GLN A 1 70 ? -16.022 -20.588 -13.844 1.00 77.69 70 GLN A O 1
ATOM 501 N N . LEU A 1 71 ? -14.284 -22.006 -13.956 1.00 75.50 71 LEU A N 1
ATOM 502 C CA . LEU A 1 71 ? -15.016 -23.190 -13.501 1.00 75.50 71 LEU A CA 1
ATOM 503 C C . LEU A 1 71 ? -15.167 -23.256 -11.972 1.00 75.50 71 LEU A C 1
ATOM 505 O O . LEU A 1 71 ? -15.778 -24.188 -11.459 1.00 75.50 71 LEU A O 1
ATOM 509 N N . GLY A 1 72 ? -14.608 -22.297 -11.225 1.00 71.69 72 GLY A N 1
ATOM 510 C CA . GLY A 1 72 ? -14.705 -22.266 -9.764 1.00 71.69 72 GLY A CA 1
ATOM 511 C C . GLY A 1 72 ? -13.916 -23.373 -9.056 1.00 71.69 72 GLY A C 1
ATOM 512 O O . GLY A 1 72 ? -14.051 -23.535 -7.845 1.00 71.69 72 GLY A O 1
ATOM 513 N N . CYS A 1 73 ? -13.036 -24.085 -9.766 1.00 75.12 73 CYS A N 1
ATOM 514 C CA . CYS A 1 73 ? -12.277 -25.235 -9.263 1.00 75.12 73 CYS A CA 1
ATOM 515 C C . CYS A 1 73 ? -11.208 -24.884 -8.201 1.00 75.12 73 CYS A C 1
ATOM 517 O O . CYS A 1 73 ? -10.433 -25.747 -7.809 1.00 75.12 73 CYS A O 1
ATOM 519 N N . GLY A 1 74 ? -11.138 -23.633 -7.732 1.00 62.22 74 GLY A N 1
ATOM 520 C CA . GLY A 1 74 ? -10.147 -23.164 -6.754 1.00 62.22 74 GLY A CA 1
ATOM 521 C C . GLY A 1 74 ? -10.694 -22.227 -5.676 1.00 62.22 74 GLY A C 1
ATOM 522 O O . GLY A 1 74 ? -9.913 -21.647 -4.923 1.00 62.22 74 GLY A O 1
ATOM 523 N N . ALA A 1 75 ? -12.015 -22.047 -5.582 1.00 62.00 75 ALA A N 1
ATOM 524 C CA . ALA A 1 75 ? -12.597 -21.216 -4.534 1.00 62.00 75 ALA A CA 1
ATOM 525 C C . ALA A 1 75 ? -12.614 -22.001 -3.213 1.00 62.00 75 ALA A C 1
ATOM 527 O O . ALA A 1 75 ? -13.465 -22.864 -3.001 1.00 62.00 75 ALA A O 1
ATOM 528 N N . GLY A 1 76 ? -11.663 -21.682 -2.328 1.00 55.91 76 GLY A N 1
ATOM 529 C CA . GLY A 1 76 ? -11.356 -22.350 -1.052 1.00 55.91 76 GLY A CA 1
ATOM 530 C C . GLY A 1 76 ? -12.471 -22.445 0.001 1.00 55.91 76 GLY A C 1
ATOM 531 O O . GLY A 1 76 ? -12.184 -22.769 1.145 1.00 55.91 76 GLY A O 1
ATOM 532 N N . LEU A 1 77 ? -13.731 -22.207 -0.369 1.00 57.88 77 LEU A N 1
ATOM 533 C CA . LEU A 1 77 ? -14.909 -22.536 0.436 1.00 57.88 77 LEU A CA 1
ATOM 534 C C . LEU A 1 77 ? -15.617 -23.810 -0.063 1.00 57.88 77 LEU A C 1
ATOM 536 O O . LEU A 1 77 ? -16.061 -24.599 0.761 1.00 57.88 77 LEU A O 1
ATOM 540 N N . ALA A 1 78 ? -15.665 -24.086 -1.373 1.00 57.91 78 ALA A N 1
ATOM 541 C CA . ALA A 1 78 ? -16.353 -25.273 -1.908 1.00 57.91 78 ALA A CA 1
ATOM 542 C C . ALA A 1 78 ? -15.610 -26.586 -1.590 1.00 57.91 78 ALA A C 1
ATOM 544 O O . ALA A 1 78 ? -16.233 -27.607 -1.298 1.00 57.91 78 ALA A O 1
ATOM 545 N N . SER A 1 79 ? -14.274 -26.541 -1.548 1.00 56.97 79 SER A N 1
ATOM 546 C CA . SER A 1 79 ? -13.438 -27.670 -1.113 1.00 56.97 79 SER A CA 1
ATOM 547 C C . SER A 1 79 ? -13.495 -27.912 0.401 1.00 56.97 79 SER A C 1
ATOM 549 O O . SER A 1 79 ? -13.182 -29.011 0.845 1.00 56.97 79 SER A O 1
ATOM 551 N N . PHE A 1 80 ? -13.908 -26.913 1.194 1.00 55.34 80 PHE A N 1
ATOM 552 C CA . PHE A 1 80 ? -14.046 -27.029 2.651 1.00 55.34 80 PHE A CA 1
ATOM 553 C C . PHE A 1 80 ? -15.367 -27.707 3.061 1.00 55.34 80 PHE A C 1
ATOM 555 O O . PHE A 1 80 ? -15.429 -28.348 4.104 1.00 55.34 80 PHE A O 1
ATOM 562 N N . PHE A 1 81 ? -16.400 -27.641 2.211 1.00 55.69 81 PHE A N 1
ATOM 563 C CA . PHE A 1 81 ? -17.701 -28.296 2.424 1.00 55.69 81 PHE A CA 1
ATOM 564 C C . PHE A 1 81 ? -17.890 -29.589 1.606 1.00 55.69 81 PHE A C 1
ATOM 566 O O . PHE A 1 81 ? -19.015 -30.041 1.416 1.00 55.69 81 PHE A O 1
ATOM 573 N N . GLY A 1 82 ? -16.803 -30.201 1.117 1.00 52.03 82 GLY A N 1
ATOM 574 C CA . GLY A 1 82 ? -16.843 -31.532 0.491 1.00 52.03 82 GLY A CA 1
ATOM 575 C C . GLY A 1 82 ? -17.591 -31.620 -0.847 1.00 52.03 82 GLY A C 1
ATOM 576 O O . GLY A 1 82 ? -17.889 -32.720 -1.300 1.00 52.03 82 GLY A O 1
ATOM 577 N N . GLY A 1 83 ? -17.883 -30.485 -1.491 1.00 54.28 83 GLY A N 1
ATOM 578 C CA . GLY A 1 83 ? -18.680 -30.394 -2.721 1.00 54.28 83 GLY A CA 1
ATOM 579 C C . GLY A 1 83 ? -17.867 -30.030 -3.965 1.00 54.28 83 GLY A C 1
ATOM 580 O O . GLY A 1 83 ? -18.326 -29.235 -4.781 1.00 54.28 83 GLY A O 1
ATOM 581 N N . GLY A 1 84 ? -16.640 -30.538 -4.094 1.00 58.53 84 GLY A N 1
ATOM 582 C CA . GLY A 1 84 ? -15.828 -30.337 -5.295 1.00 58.53 84 GLY A CA 1
ATOM 583 C C . GLY A 1 84 ? -16.162 -31.373 -6.366 1.00 58.53 84 GLY A C 1
ATOM 584 O O . GLY A 1 84 ? -16.117 -32.570 -6.093 1.00 58.53 84 GLY A O 1
ATOM 585 N N . ASP A 1 85 ? -16.466 -30.935 -7.589 1.00 64.56 85 ASP A N 1
ATOM 586 C CA . ASP A 1 85 ? -16.574 -31.836 -8.741 1.00 64.56 85 ASP A CA 1
ATOM 587 C C . ASP A 1 85 ? -15.248 -32.624 -8.892 1.00 64.56 85 ASP A C 1
ATOM 589 O O . ASP A 1 85 ? -14.179 -32.003 -8.945 1.00 64.56 85 ASP A O 1
ATOM 593 N N . PRO A 1 86 ? -15.256 -33.972 -8.964 1.00 68.06 86 PRO A N 1
ATOM 594 C CA . PRO A 1 86 ? -14.038 -34.776 -9.118 1.00 68.06 86 PRO A CA 1
ATOM 595 C C . PRO A 1 86 ? -13.246 -34.444 -10.394 1.00 68.06 86 PRO A C 1
ATOM 597 O O . PRO A 1 86 ? -12.064 -34.769 -10.492 1.00 68.06 86 PRO A O 1
ATOM 600 N N . ARG A 1 87 ? -13.854 -33.757 -11.367 1.00 71.25 87 ARG A N 1
ATOM 601 C CA . ARG A 1 87 ? -13.170 -33.251 -12.566 1.00 71.25 87 ARG A CA 1
ATOM 602 C C . ARG A 1 87 ? -12.239 -32.075 -12.252 1.00 71.25 87 ARG A C 1
ATOM 604 O O . ARG A 1 87 ? -11.239 -31.899 -12.948 1.00 71.25 87 ARG A O 1
ATOM 611 N N . CYS A 1 88 ? -12.523 -31.302 -11.200 1.00 78.00 88 CYS A N 1
ATOM 612 C CA . CYS A 1 88 ? -11.703 -30.160 -10.792 1.00 78.00 88 CYS A CA 1
ATOM 613 C C . CYS A 1 88 ? -10.344 -30.584 -10.219 1.00 78.00 88 CYS A C 1
ATOM 615 O O . CYS A 1 88 ? -9.347 -29.916 -10.486 1.00 78.00 88 CYS A O 1
ATOM 617 N N . SER A 1 89 ? -10.266 -31.699 -9.485 1.00 78.81 89 SER A N 1
ATOM 618 C CA . SER A 1 89 ? -9.005 -32.153 -8.878 1.00 78.81 89 SER A CA 1
ATOM 619 C C . SER A 1 89 ? -7.984 -32.593 -9.935 1.00 78.81 89 SER A C 1
ATOM 621 O O . SER A 1 89 ? -6.821 -32.192 -9.869 1.00 78.81 89 SER A O 1
ATOM 623 N N . ALA A 1 90 ? -8.423 -33.325 -10.963 1.00 82.00 90 ALA A N 1
ATOM 624 C CA . ALA A 1 90 ? -7.576 -33.732 -12.085 1.00 82.00 90 ALA A CA 1
ATOM 625 C C . ALA A 1 90 ? -7.068 -32.525 -12.903 1.00 82.00 90 ALA A C 1
ATOM 627 O O . ALA A 1 90 ? -5.896 -32.458 -13.282 1.00 82.00 90 ALA A O 1
ATOM 628 N N . LEU A 1 91 ? -7.932 -31.531 -13.135 1.00 81.62 91 LEU A N 1
ATOM 629 C CA . LEU A 1 91 ? -7.576 -30.275 -13.808 1.00 81.62 91 LEU A CA 1
ATOM 630 C C . LEU A 1 91 ? -6.578 -29.445 -12.989 1.00 81.62 91 LEU A C 1
ATOM 632 O O . LEU A 1 91 ? -5.617 -28.901 -13.537 1.00 81.62 91 LEU A O 1
ATOM 636 N N . GLN A 1 92 ? -6.769 -29.389 -11.672 1.00 83.25 92 GLN A N 1
ATOM 637 C CA . GLN A 1 92 ? -5.894 -28.658 -10.761 1.00 83.25 92 GLN A CA 1
ATOM 638 C C . GLN A 1 92 ? -4.506 -29.303 -10.653 1.00 83.25 92 GLN A C 1
ATOM 640 O O . GLN A 1 92 ? -3.503 -28.588 -10.681 1.00 83.25 92 GLN A O 1
ATOM 645 N N . GLN A 1 93 ? -4.425 -30.636 -10.631 1.00 84.75 93 GLN A N 1
ATOM 646 C CA . GLN A 1 93 ? -3.148 -31.355 -10.689 1.00 84.75 93 GLN A CA 1
ATOM 647 C C . GLN A 1 93 ? -2.384 -31.048 -11.984 1.00 84.75 93 GLN A C 1
ATOM 649 O O . GLN A 1 93 ? -1.191 -30.742 -11.944 1.00 84.75 93 GLN A O 1
ATOM 654 N N . ARG A 1 94 ? -3.073 -31.037 -13.132 1.00 82.31 94 ARG A N 1
ATOM 655 C CA . ARG A 1 94 ? -2.461 -30.691 -14.425 1.00 82.31 94 ARG A CA 1
ATOM 656 C C . ARG A 1 94 ? -1.948 -29.247 -14.457 1.00 82.31 94 ARG A C 1
ATOM 658 O O . ARG A 1 94 ? -0.859 -28.991 -14.970 1.00 82.31 94 ARG A O 1
ATOM 665 N N . ALA A 1 95 ? -2.690 -28.307 -13.870 1.00 83.88 95 ALA A N 1
ATOM 666 C CA . ALA A 1 95 ? -2.265 -26.913 -13.760 1.00 83.88 95 ALA A CA 1
ATOM 667 C C . ALA A 1 95 ? -1.021 -26.749 -12.868 1.00 83.88 95 ALA A C 1
ATOM 669 O O . ALA A 1 95 ? -0.118 -25.990 -13.218 1.00 8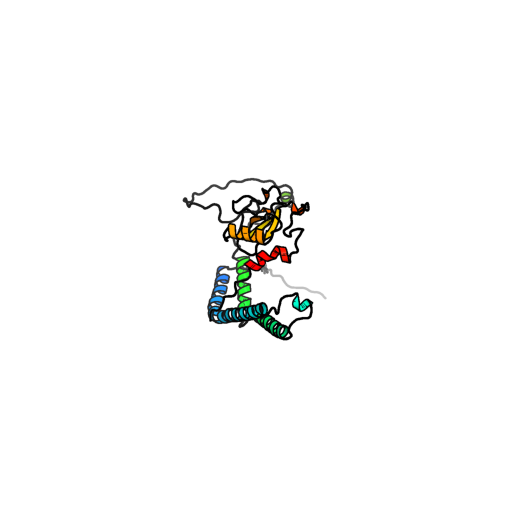3.88 95 ALA A O 1
ATOM 670 N N . GLN A 1 96 ? -0.940 -27.471 -11.746 1.00 84.94 96 GLN A N 1
ATOM 671 C CA . GLN A 1 96 ? 0.228 -27.443 -10.854 1.00 84.94 96 GLN A CA 1
ATOM 672 C C . GLN A 1 96 ? 1.481 -28.032 -11.519 1.00 84.94 96 GLN A C 1
ATOM 674 O O . GLN A 1 96 ? 2.567 -27.467 -11.394 1.00 84.94 96 GLN A O 1
ATOM 679 N N . GLN A 1 97 ? 1.335 -29.111 -12.292 1.00 83.81 97 GLN A N 1
ATOM 680 C CA . GLN A 1 97 ? 2.444 -29.697 -13.055 1.00 83.81 97 GLN A CA 1
ATOM 681 C C . GLN A 1 97 ? 3.004 -28.719 -14.102 1.00 83.81 97 GLN A C 1
ATOM 683 O O . GLN A 1 97 ? 4.220 -28.554 -14.213 1.00 83.81 97 GLN A O 1
ATOM 688 N N . LEU A 1 98 ? 2.131 -28.000 -14.815 1.00 79.75 98 LEU A N 1
ATOM 689 C CA . LEU A 1 98 ? 2.539 -26.959 -15.768 1.00 79.75 98 LEU A CA 1
ATOM 690 C C . LEU A 1 98 ? 3.233 -25.775 -15.076 1.00 79.75 98 LEU A C 1
ATOM 692 O O . LEU A 1 98 ? 4.231 -25.263 -15.582 1.00 79.75 98 LEU A O 1
ATOM 696 N N . GLN A 1 99 ? 2.758 -25.365 -13.896 1.00 83.88 99 GLN A N 1
ATOM 697 C CA . GLN A 1 99 ? 3.414 -24.322 -13.095 1.00 83.88 99 GLN A CA 1
ATOM 698 C C . GLN A 1 99 ? 4.828 -24.729 -12.683 1.00 83.88 99 GLN A C 1
ATOM 700 O O . GLN A 1 99 ? 5.736 -23.900 -12.744 1.00 83.88 99 GLN A O 1
ATOM 705 N N . ALA A 1 100 ? 5.030 -25.984 -12.280 1.00 81.69 100 ALA A N 1
ATOM 706 C CA . ALA A 1 100 ? 6.347 -26.501 -11.919 1.00 81.69 100 ALA A CA 1
ATOM 707 C C . ALA A 1 100 ? 7.293 -26.562 -13.132 1.00 81.69 100 ALA A C 1
ATOM 709 O O . ALA A 1 100 ? 8.468 -26.209 -13.017 1.00 81.69 100 ALA A O 1
ATOM 710 N N . ALA A 1 101 ? 6.784 -26.923 -14.314 1.00 73.69 101 ALA A N 1
ATOM 711 C CA . ALA A 1 101 ? 7.556 -26.918 -15.559 1.00 73.69 101 ALA A CA 1
ATOM 712 C C . ALA A 1 101 ? 7.988 -25.500 -15.981 1.00 73.69 101 ALA A C 1
ATOM 714 O O . ALA A 1 101 ? 9.098 -25.303 -16.467 1.00 73.69 101 ALA A O 1
ATOM 715 N N . VAL A 1 102 ? 7.145 -24.487 -15.759 1.00 75.88 102 VAL A N 1
ATOM 716 C CA . VAL A 1 102 ? 7.496 -23.083 -16.034 1.00 75.88 102 VAL A CA 1
ATOM 717 C C . VAL A 1 102 ? 8.506 -22.548 -15.012 1.00 75.88 102 VAL A C 1
ATOM 719 O O . VAL A 1 102 ? 9.465 -21.881 -15.400 1.00 75.88 102 VAL A O 1
ATOM 722 N N . GLN A 1 103 ? 8.331 -22.864 -13.725 1.00 72.00 103 GLN A N 1
ATOM 723 C CA . GLN A 1 103 ? 9.232 -22.430 -12.645 1.00 72.00 103 GLN A CA 1
ATOM 724 C C . GLN A 1 103 ? 10.626 -23.058 -12.739 1.00 72.00 103 GLN A C 1
ATOM 726 O O . GLN A 1 103 ? 11.618 -22.390 -12.467 1.00 72.00 103 GLN A O 1
ATOM 731 N N . SER A 1 104 ? 10.716 -24.311 -13.189 1.00 64.06 104 SER A N 1
ATOM 732 C CA . SER A 1 104 ? 11.992 -25.000 -13.432 1.00 64.06 104 SER A CA 1
ATOM 733 C C . SER A 1 104 ? 12.697 -24.561 -14.725 1.00 64.06 104 SER A C 1
ATOM 735 O O . SER A 1 104 ? 13.730 -25.121 -15.086 1.00 64.06 104 SER A O 1
ATOM 737 N N . GLY A 1 105 ? 12.187 -23.530 -15.410 1.00 60.66 105 GLY A N 1
ATOM 738 C CA . GLY A 1 105 ? 12.788 -23.027 -16.641 1.00 60.66 105 GLY A CA 1
ATOM 739 C C . GLY A 1 105 ? 12.526 -23.965 -17.811 1.00 60.66 105 GLY A C 1
ATOM 740 O O . GLY A 1 105 ? 13.465 -24.431 -18.457 1.00 60.66 105 GLY A O 1
ATOM 741 N N . GLY A 1 106 ? 11.243 -24.239 -18.062 1.00 56.59 106 GLY A N 1
ATOM 742 C CA . GLY A 1 106 ? 10.756 -25.088 -19.142 1.00 56.59 106 GLY A CA 1
ATOM 743 C C . GLY A 1 106 ? 11.480 -24.831 -20.461 1.00 56.59 106 GLY A C 1
ATOM 744 O O . GLY A 1 106 ? 11.229 -23.837 -21.143 1.00 56.59 106 GLY A O 1
ATOM 745 N N . GLY A 1 107 ? 12.367 -25.766 -20.801 1.00 54.28 107 GLY A N 1
ATOM 746 C CA . GLY A 1 107 ? 13.057 -25.839 -22.082 1.00 54.28 107 GLY A CA 1
ATOM 747 C C . GLY A 1 107 ? 14.425 -25.158 -22.128 1.00 54.28 107 GLY A C 1
ATOM 748 O O . GLY A 1 107 ? 14.594 -24.160 -22.820 1.00 54.28 107 GLY A O 1
ATOM 749 N N . GLY A 1 108 ? 15.420 -25.774 -21.482 1.00 53.78 108 GLY A N 1
ATOM 750 C CA . GLY A 1 108 ? 16.834 -25.642 -21.848 1.00 53.78 108 GLY A CA 1
ATOM 751 C C . GLY A 1 108 ? 17.640 -24.658 -21.005 1.00 53.78 108 GLY A C 1
ATOM 752 O O . GLY A 1 108 ? 17.630 -23.468 -21.289 1.00 53.78 108 GLY A O 1
ATOM 753 N N . GLY A 1 109 ? 18.372 -25.196 -20.018 1.00 53.19 109 GLY A N 1
ATOM 754 C CA . GLY A 1 109 ? 19.683 -24.806 -19.450 1.00 53.19 109 GLY A CA 1
ATOM 755 C C . GLY A 1 109 ? 20.066 -23.347 -19.130 1.00 53.19 109 GLY A C 1
ATOM 756 O O . GLY A 1 109 ? 20.902 -23.132 -18.260 1.00 53.19 109 GLY A O 1
ATOM 757 N N . GLY A 1 110 ? 19.512 -22.335 -19.795 1.00 57.59 110 GLY A N 1
ATOM 758 C CA . GLY A 1 110 ? 19.963 -20.943 -19.730 1.00 57.59 110 GLY A CA 1
ATOM 759 C C . GLY A 1 110 ? 19.138 -20.032 -18.820 1.00 57.59 110 GLY A C 1
ATOM 760 O O . GLY A 1 110 ? 19.604 -18.947 -18.478 1.00 57.59 110 GLY A O 1
ATOM 761 N N . GLY A 1 111 ? 17.937 -20.448 -18.402 1.00 63.12 111 GLY A N 1
ATOM 762 C CA . GLY A 1 111 ? 17.054 -19.625 -17.563 1.00 63.12 111 GLY A CA 1
ATOM 763 C C . GLY A 1 111 ? 17.632 -19.337 -16.172 1.00 63.12 111 GLY A C 1
ATOM 764 O O . GLY A 1 111 ? 17.625 -18.191 -15.728 1.00 63.12 111 GLY A O 1
ATOM 765 N N . GLY A 1 112 ? 18.197 -20.360 -15.522 1.00 70.94 112 GLY A N 1
ATOM 766 C CA . GLY A 1 112 ? 18.823 -20.232 -14.200 1.00 70.94 112 GLY A CA 1
ATOM 767 C C . GLY A 1 112 ? 20.135 -19.443 -14.227 1.00 70.94 112 GLY A C 1
ATOM 768 O O . GLY A 1 112 ? 20.318 -18.530 -13.427 1.00 70.94 112 GLY A O 1
ATOM 769 N N . LEU A 1 113 ? 21.006 -19.718 -15.206 1.00 78.81 113 LEU A N 1
ATOM 770 C CA . LEU A 1 113 ? 22.278 -19.003 -15.382 1.00 78.81 113 LEU A CA 1
ATOM 771 C C . LEU A 1 113 ? 22.064 -17.502 -15.623 1.00 78.81 113 LEU A C 1
ATOM 773 O O . LEU A 1 113 ? 22.792 -16.660 -15.101 1.00 78.81 113 LEU A O 1
ATOM 777 N N . ARG A 1 114 ? 21.034 -17.153 -16.400 1.00 81.88 114 ARG A N 1
ATOM 778 C CA . ARG A 1 114 ? 20.674 -15.759 -16.649 1.00 81.88 114 ARG A CA 1
ATOM 779 C C . ARG A 1 114 ? 20.228 -15.044 -15.374 1.00 81.88 114 ARG A C 1
ATOM 781 O O . ARG A 1 114 ? 20.630 -13.904 -15.155 1.00 81.88 114 ARG A O 1
ATOM 788 N N . ALA A 1 115 ? 19.384 -15.690 -14.571 1.00 77.56 115 ALA A N 1
ATOM 789 C CA . ALA A 1 115 ? 18.882 -15.112 -13.328 1.00 77.56 115 ALA A CA 1
ATOM 790 C C . ALA A 1 115 ? 20.023 -14.839 -12.332 1.00 77.56 115 ALA A C 1
ATOM 792 O O . ALA A 1 115 ? 20.070 -13.754 -11.752 1.00 77.56 115 ALA A O 1
ATOM 793 N N . ASP A 1 116 ? 20.979 -15.766 -12.214 1.00 83.69 116 ASP A N 1
ATOM 794 C CA . ASP A 1 116 ? 22.180 -15.606 -11.382 1.00 83.69 116 ASP A CA 1
ATOM 795 C C . ASP A 1 116 ? 23.043 -14.406 -11.815 1.00 83.69 116 ASP A C 1
ATOM 797 O O . ASP A 1 116 ? 23.354 -13.523 -11.011 1.00 83.69 116 ASP A O 1
ATOM 801 N N . LEU A 1 117 ? 23.362 -14.302 -13.110 1.00 84.00 117 LEU A N 1
ATOM 802 C CA . LEU A 1 117 ? 24.183 -13.204 -13.633 1.00 84.00 117 LEU A CA 1
ATOM 803 C C . LEU A 1 117 ? 23.530 -11.832 -13.427 1.00 84.00 117 LEU A C 1
ATOM 805 O O . LEU A 1 117 ? 24.215 -10.865 -13.087 1.00 84.00 117 LEU A O 1
ATOM 809 N N . VAL A 1 118 ? 22.207 -11.737 -13.598 1.00 83.44 118 VAL A N 1
ATOM 810 C CA . VAL A 1 118 ? 21.457 -10.496 -13.348 1.00 83.44 118 VAL A CA 1
ATOM 811 C C . VAL A 1 118 ? 21.473 -10.134 -11.862 1.00 83.44 118 VAL A C 1
ATOM 813 O O . VAL A 1 118 ? 21.659 -8.962 -11.531 1.00 83.44 118 VAL A O 1
ATOM 816 N N . ALA A 1 119 ? 21.323 -11.110 -10.963 1.00 83.06 119 ALA A N 1
ATOM 817 C CA . ALA A 1 119 ? 21.394 -10.876 -9.522 1.00 83.06 119 ALA A CA 1
ATOM 818 C C . ALA A 1 119 ? 22.775 -10.345 -9.106 1.00 83.06 119 ALA A C 1
ATOM 820 O O . ALA A 1 119 ? 22.859 -9.323 -8.423 1.00 83.06 119 ALA A O 1
ATOM 821 N N . ARG A 1 120 ? 23.857 -10.964 -9.597 1.00 82.44 120 ARG A N 1
ATOM 822 C CA . ARG A 1 120 ? 25.241 -10.531 -9.334 1.00 82.44 120 ARG A CA 1
ATOM 823 C C . ARG A 1 120 ? 25.540 -9.157 -9.931 1.00 82.44 120 ARG A C 1
ATOM 825 O O . ARG A 1 120 ? 26.134 -8.315 -9.266 1.00 82.44 120 ARG A O 1
ATOM 832 N N . PHE A 1 121 ? 25.076 -8.882 -11.149 1.00 85.62 121 PHE A N 1
ATOM 833 C CA . PHE A 1 121 ? 25.204 -7.554 -11.749 1.00 85.62 121 PHE A CA 1
ATOM 834 C C . PHE A 1 121 ? 24.472 -6.489 -10.916 1.00 85.62 121 PHE A C 1
ATOM 836 O O . PHE A 1 121 ? 25.003 -5.409 -10.674 1.00 85.62 121 PHE A O 1
ATOM 843 N N . ASN A 1 122 ? 23.271 -6.783 -10.418 1.00 82.06 122 ASN A N 1
ATOM 844 C CA . ASN A 1 122 ? 22.550 -5.842 -9.561 1.00 82.06 122 ASN A CA 1
ATOM 845 C C . ASN A 1 122 ? 23.251 -5.632 -8.211 1.00 82.06 122 ASN A C 1
ATOM 847 O O . ASN A 1 122 ? 23.322 -4.498 -7.750 1.00 82.06 122 ASN A O 1
ATOM 851 N N . ALA A 1 123 ? 23.800 -6.692 -7.616 1.00 79.00 123 ALA A N 1
ATOM 852 C CA . ALA A 1 123 ? 24.501 -6.624 -6.337 1.00 79.00 123 ALA A CA 1
ATOM 853 C C . ALA A 1 123 ? 25.815 -5.830 -6.417 1.00 79.00 123 ALA A C 1
ATOM 855 O O . ALA A 1 123 ? 26.104 -5.040 -5.525 1.00 79.00 123 ALA A O 1
ATOM 856 N N . TYR A 1 124 ? 26.596 -6.017 -7.485 1.00 79.06 124 TYR A N 1
ATOM 857 C CA . TYR A 1 124 ? 27.963 -5.487 -7.561 1.00 79.06 124 TYR A CA 1
ATOM 858 C C . TYR A 1 124 ? 28.135 -4.303 -8.519 1.00 79.06 124 TYR A C 1
ATOM 860 O O . TYR A 1 124 ? 29.073 -3.529 -8.366 1.00 79.06 124 TYR A O 1
ATOM 868 N N . CYS A 1 125 ? 27.240 -4.140 -9.496 1.00 82.12 125 CYS A N 1
ATOM 869 C CA . CYS A 1 125 ? 27.407 -3.171 -10.584 1.00 82.12 125 CYS A CA 1
ATOM 870 C C . CYS A 1 125 ? 26.328 -2.094 -10.631 1.00 82.12 125 CYS A C 1
ATOM 872 O O . CYS A 1 125 ? 26.586 -0.998 -11.123 1.00 82.12 125 CYS A O 1
ATOM 874 N N . ARG A 1 126 ? 25.118 -2.373 -10.129 1.00 70.12 126 ARG A N 1
ATOM 875 C CA . ARG A 1 126 ? 24.062 -1.354 -10.014 1.00 70.12 126 ARG A CA 1
ATOM 876 C C . ARG A 1 126 ? 24.279 -0.432 -8.799 1.00 70.12 126 ARG A C 1
ATOM 878 O O . ARG A 1 126 ? 23.726 0.658 -8.790 1.00 70.12 126 ARG A O 1
ATOM 885 N N . GLY A 1 127 ? 25.106 -0.840 -7.829 1.00 55.19 127 GLY A N 1
ATOM 886 C CA . GLY A 1 127 ? 25.417 -0.094 -6.598 1.00 55.19 127 GLY A CA 1
ATOM 887 C C . GLY A 1 127 ? 26.859 0.422 -6.466 1.00 55.19 127 GLY A C 1
ATOM 888 O O . GLY A 1 127 ? 27.333 0.582 -5.349 1.00 55.19 127 GLY A O 1
ATOM 889 N N . GLY A 1 128 ? 27.593 0.637 -7.563 1.00 50.44 128 GLY A N 1
ATOM 890 C CA . GLY A 1 128 ? 29.018 0.989 -7.502 1.00 50.44 128 GLY A CA 1
ATOM 891 C C . GLY A 1 128 ? 29.329 2.484 -7.632 1.00 50.44 128 GLY A C 1
ATOM 892 O O . GLY A 1 128 ? 29.447 2.988 -8.745 1.00 50.44 128 GLY A O 1
ATOM 893 N N . GLN A 1 129 ? 29.622 3.154 -6.518 1.00 33.50 129 GLN A N 1
ATOM 894 C CA . GLN A 1 129 ? 30.856 3.944 -6.431 1.00 33.50 129 GLN A CA 1
ATOM 895 C C . GLN A 1 129 ? 31.802 3.172 -5.502 1.00 33.50 129 GLN A C 1
ATOM 897 O O . GLN A 1 129 ? 31.452 2.945 -4.344 1.00 33.50 129 GLN A O 1
ATOM 902 N N . PRO A 1 130 ? 32.982 2.737 -5.973 1.00 45.94 130 PRO A N 1
ATOM 903 C CA . PRO A 1 130 ? 34.017 2.225 -5.098 1.00 45.94 130 PRO A CA 1
ATOM 904 C C . PRO A 1 130 ? 34.747 3.422 -4.489 1.00 45.94 130 PRO A C 1
ATOM 906 O O . PRO A 1 130 ? 35.533 4.098 -5.155 1.00 45.94 130 PRO A O 1
ATOM 909 N N . GLN A 1 131 ? 34.485 3.689 -3.212 1.00 38.72 131 GLN A N 1
ATOM 910 C CA . GLN A 1 131 ? 35.340 4.562 -2.424 1.00 38.72 131 GLN A CA 1
ATOM 911 C C . GLN A 1 131 ? 36.711 3.886 -2.345 1.00 38.72 131 GLN A C 1
ATOM 913 O O . GLN A 1 131 ? 36.845 2.736 -1.921 1.00 38.72 131 GLN A O 1
ATOM 918 N N . GLN A 1 132 ? 37.709 4.585 -2.872 1.00 38.62 132 GLN A N 1
ATOM 919 C CA . GLN A 1 132 ? 39.108 4.194 -2.839 1.00 38.62 132 GLN A CA 1
ATOM 920 C C . GLN A 1 132 ? 39.502 3.809 -1.414 1.00 38.62 132 GLN A C 1
ATOM 922 O O . GLN A 1 132 ? 38.994 4.373 -0.450 1.00 38.62 132 GLN A O 1
ATOM 927 N N . ALA A 1 133 ? 40.416 2.849 -1.306 1.00 43.81 133 ALA A N 1
ATOM 928 C CA . ALA A 1 133 ? 41.020 2.411 -0.062 1.00 43.81 133 ALA A CA 1
ATOM 929 C C . ALA A 1 133 ? 41.621 3.598 0.719 1.00 43.81 133 ALA A C 1
ATOM 931 O O . ALA A 1 133 ? 42.808 3.901 0.603 1.00 43.81 133 ALA A O 1
ATOM 932 N N . GLN A 1 134 ? 40.809 4.263 1.543 1.00 41.09 134 GLN A N 1
ATOM 933 C CA . GLN A 1 134 ? 41.303 4.954 2.717 1.00 41.09 134 GLN A CA 1
ATOM 934 C C . GLN A 1 134 ? 41.702 3.859 3.703 1.00 41.09 134 GLN A C 1
ATOM 936 O O . GLN A 1 134 ? 40.899 3.008 4.086 1.00 41.09 134 GLN A O 1
ATOM 941 N N . GLN A 1 135 ? 42.987 3.859 4.035 1.00 47.53 135 GLN A N 1
ATOM 942 C CA . GLN A 1 135 ? 43.623 2.961 4.987 1.00 47.53 135 GLN A CA 1
ATOM 943 C C . GLN A 1 135 ? 42.785 2.817 6.269 1.00 47.53 135 GLN A C 1
ATOM 945 O O . GLN A 1 135 ? 42.143 3.789 6.676 1.00 47.53 135 GLN A O 1
ATOM 950 N N . PRO A 1 136 ? 42.820 1.653 6.944 1.00 43.66 136 PRO A N 1
ATOM 951 C CA . PRO A 1 136 ? 42.147 1.456 8.220 1.00 43.66 136 PRO A CA 1
ATOM 952 C C . PRO A 1 136 ? 42.868 2.269 9.304 1.00 43.66 136 PRO A C 1
ATOM 954 O O . PRO A 1 136 ? 43.648 1.748 10.097 1.00 43.66 136 PRO A O 1
ATOM 957 N N . GLN A 1 137 ? 42.637 3.579 9.326 1.00 48.12 137 GLN A N 1
ATOM 958 C CA . GLN A 1 137 ? 42.884 4.403 10.496 1.00 48.12 137 GLN A CA 1
ATOM 959 C C . GLN A 1 137 ? 41.816 3.976 11.491 1.00 48.12 137 GLN A C 1
ATOM 961 O O . GLN A 1 137 ? 40.630 4.248 11.302 1.00 48.12 137 GLN A O 1
ATOM 966 N N . GLN A 1 138 ? 42.242 3.186 12.471 1.00 53.84 138 GLN A N 1
ATOM 967 C CA . GLN A 1 138 ? 41.399 2.672 13.533 1.00 53.84 138 GLN A CA 1
ATOM 968 C C . GLN A 1 138 ? 40.716 3.847 14.239 1.00 53.84 138 GLN A C 1
ATOM 970 O O . GLN A 1 138 ? 41.302 4.475 15.115 1.00 53.84 138 GLN A O 1
ATOM 975 N N . ARG A 1 139 ? 39.485 4.165 13.828 1.00 50.19 139 ARG A N 1
ATOM 976 C CA . ARG A 1 139 ? 38.609 5.060 14.579 1.00 50.19 139 ARG A CA 1
ATOM 977 C C . ARG A 1 139 ? 38.220 4.308 15.838 1.00 50.19 139 ARG A C 1
ATOM 979 O O . ARG A 1 139 ? 37.612 3.237 15.770 1.00 50.19 139 ARG A O 1
ATOM 986 N N . GLY A 1 140 ? 38.695 4.817 16.966 1.00 57.50 140 GLY A N 1
ATOM 987 C CA . GLY A 1 140 ? 38.529 4.185 18.259 1.00 57.50 140 GLY A CA 1
ATOM 988 C C . GLY A 1 140 ? 37.061 4.167 18.663 1.00 57.50 140 GLY A C 1
ATOM 989 O O . GLY A 1 140 ? 36.298 5.084 18.370 1.00 57.50 140 GLY A O 1
ATOM 990 N N . PHE A 1 141 ? 36.691 3.124 19.400 1.00 62.88 141 PHE A N 1
ATOM 991 C CA . PHE A 1 141 ? 35.375 2.895 20.006 1.00 62.88 141 PHE A CA 1
ATOM 992 C C . PHE A 1 141 ? 34.751 4.138 20.688 1.00 62.88 141 PHE A C 1
ATOM 994 O O . PHE A 1 141 ? 33.532 4.245 20.778 1.00 62.88 141 PHE A O 1
ATOM 1001 N N . PHE A 1 142 ? 35.562 5.110 21.116 1.00 51.22 142 PHE A N 1
ATOM 1002 C CA . PHE A 1 142 ? 35.101 6.327 21.784 1.00 51.22 142 PHE A CA 1
ATOM 1003 C C . PHE A 1 142 ? 34.482 7.400 20.859 1.00 51.22 142 PHE A C 1
ATOM 1005 O O . PHE A 1 142 ? 33.613 8.135 21.325 1.00 51.22 142 PHE A O 1
ATOM 1012 N N . GLU A 1 143 ? 34.807 7.460 19.559 1.00 55.81 143 GLU A N 1
ATOM 1013 C CA . GLU A 1 143 ? 34.180 8.419 18.612 1.00 55.81 143 GLU A CA 1
ATOM 1014 C C . GLU A 1 143 ? 32.776 7.995 18.156 1.00 55.81 143 GLU A C 1
ATOM 1016 O O . GLU A 1 143 ? 32.023 8.794 17.607 1.00 55.81 143 GLU A O 1
ATOM 1021 N N . SER A 1 144 ? 32.386 6.749 18.439 1.00 60.84 144 SER A N 1
ATOM 1022 C CA . SER A 1 144 ? 31.015 6.256 18.234 1.00 60.84 144 SER A CA 1
ATOM 1023 C C . SER A 1 144 ? 30.079 6.593 19.402 1.00 60.84 144 SER A C 1
ATOM 1025 O O . SER A 1 144 ? 28.873 6.388 19.294 1.00 60.84 144 SER A O 1
ATOM 1027 N N . LEU A 1 145 ? 30.623 7.083 20.523 1.00 63.00 145 LEU A N 1
ATOM 1028 C CA . LEU A 1 145 ? 29.878 7.296 21.768 1.00 63.00 145 LEU A CA 1
ATOM 1029 C C . LEU A 1 145 ? 29.634 8.781 22.070 1.00 63.00 145 LEU A C 1
ATOM 1031 O O . LEU A 1 145 ? 28.610 9.120 22.658 1.00 63.00 145 LEU A O 1
ATOM 1035 N N . PHE A 1 146 ? 30.509 9.674 21.602 1.00 64.06 146 PHE A N 1
ATOM 1036 C CA . PHE A 1 146 ? 30.329 11.122 21.714 1.00 64.06 146 PHE A CA 1
ATOM 1037 C C . PHE A 1 146 ? 30.584 11.763 20.351 1.00 64.06 146 PHE A C 1
ATOM 1039 O O . PHE A 1 146 ? 31.719 12.067 19.997 1.00 64.06 146 PHE A O 1
ATOM 1046 N N . GLY A 1 147 ? 29.518 11.903 19.561 1.00 46.06 147 GLY A N 1
ATOM 1047 C CA . GLY A 1 147 ? 29.570 12.459 18.211 1.00 46.06 147 GLY A CA 1
ATOM 1048 C C . GLY A 1 147 ? 30.070 13.904 18.206 1.00 46.06 147 GLY A C 1
ATOM 1049 O O . GLY A 1 147 ? 29.295 14.835 18.408 1.00 46.06 147 GLY A O 1
ATOM 1050 N N . GLY A 1 148 ? 31.368 14.080 17.968 1.00 37.38 148 GLY A N 1
ATOM 1051 C CA . GLY A 1 148 ? 31.984 15.364 17.667 1.00 37.38 148 GLY A CA 1
ATOM 1052 C C . GLY A 1 148 ? 31.934 15.614 16.167 1.00 37.38 148 GLY A C 1
ATOM 1053 O O . GLY A 1 148 ? 32.706 15.032 15.410 1.00 37.38 148 GLY A O 1
ATOM 1054 N N . ALA A 1 149 ? 31.010 16.468 15.740 1.00 53.88 149 ALA A N 1
ATOM 1055 C CA . ALA A 1 149 ? 31.017 17.053 14.409 1.00 53.88 149 ALA A CA 1
ATOM 1056 C C . ALA A 1 149 ? 32.234 17.971 14.262 1.00 53.88 149 ALA A C 1
ATOM 1058 O O . ALA A 1 149 ? 32.448 18.798 15.147 1.00 53.88 149 ALA A O 1
ATOM 1059 N N . GLN A 1 150 ? 32.958 17.888 13.143 1.00 40.72 150 GLN A N 1
ATOM 1060 C CA . GLN A 1 150 ? 33.583 19.072 12.555 1.00 40.72 150 GLN A CA 1
ATOM 1061 C C . GLN A 1 150 ? 33.398 19.080 11.038 1.00 40.72 150 GLN A C 1
ATOM 1063 O O . GLN A 1 150 ? 33.866 18.200 10.316 1.00 40.72 150 GLN A O 1
ATOM 1068 N N . ASP A 1 151 ? 32.639 20.094 10.624 1.00 49.78 151 ASP A N 1
ATOM 1069 C CA . ASP A 1 151 ? 32.701 20.788 9.346 1.00 49.78 151 ASP A CA 1
ATOM 1070 C C . ASP A 1 151 ? 34.127 20.879 8.799 1.00 49.78 151 ASP A C 1
ATOM 1072 O O . ASP A 1 151 ? 35.030 21.328 9.503 1.00 49.78 151 ASP A O 1
ATOM 1076 N N . GLU A 1 152 ? 34.300 20.601 7.505 1.00 34.03 152 GLU A N 1
ATOM 1077 C CA . GLU A 1 152 ? 35.349 21.290 6.758 1.00 34.03 152 GLU A CA 1
ATOM 1078 C C . GLU A 1 152 ? 34.923 21.567 5.301 1.00 34.03 152 GLU A C 1
ATOM 1080 O O . GLU A 1 152 ? 34.319 20.700 4.654 1.00 34.03 152 GLU A O 1
ATOM 1085 N N . PRO A 1 153 ? 35.185 22.777 4.764 1.00 43.53 153 PRO A N 1
ATOM 1086 C CA . PRO A 1 153 ? 34.560 23.281 3.546 1.00 43.53 153 PRO A CA 1
ATOM 1087 C C . PRO A 1 153 ? 35.390 22.927 2.307 1.00 43.53 153 PRO A C 1
ATOM 1089 O O . PRO A 1 153 ? 36.603 23.138 2.277 1.00 43.53 153 PRO A O 1
ATOM 1092 N N . ARG A 1 154 ? 34.745 22.450 1.233 1.00 33.00 154 ARG A N 1
ATOM 1093 C CA . ARG A 1 154 ? 35.410 22.255 -0.069 1.00 33.00 154 ARG A CA 1
ATOM 1094 C C . ARG A 1 154 ? 35.108 23.398 -1.055 1.00 33.00 154 ARG A C 1
ATOM 1096 O O . ARG A 1 154 ? 33.937 23.735 -1.225 1.00 33.00 154 ARG A O 1
ATOM 1103 N N . PRO A 1 155 ? 36.129 23.965 -1.736 1.00 39.81 155 PRO A N 1
ATOM 1104 C CA . PRO A 1 155 ? 35.963 25.033 -2.724 1.00 39.81 155 PRO A CA 1
ATOM 1105 C C . PRO A 1 155 ? 35.231 24.564 -3.986 1.00 39.81 155 PRO A C 1
ATOM 1107 O O . PRO A 1 155 ? 35.500 23.485 -4.515 1.00 39.81 155 PRO A O 1
ATOM 1110 N N . GLN A 1 156 ? 34.326 25.410 -4.476 1.00 38.81 156 GLN A N 1
ATOM 1111 C CA . GLN A 1 156 ? 33.507 25.197 -5.667 1.00 38.81 156 GLN A CA 1
ATOM 1112 C C . GLN A 1 156 ? 34.317 25.463 -6.945 1.00 38.81 156 GLN A C 1
ATOM 1114 O O . GLN A 1 156 ? 34.974 26.497 -7.059 1.00 38.81 156 GLN A O 1
ATOM 1119 N N . ALA A 1 157 ? 34.222 24.566 -7.930 1.00 41.16 157 ALA A N 1
ATOM 1120 C CA . ALA A 1 157 ? 34.575 24.865 -9.317 1.00 41.16 157 ALA A CA 1
ATOM 1121 C C . ALA A 1 157 ? 33.276 25.072 -10.128 1.00 41.16 157 ALA A C 1
ATOM 1123 O O . ALA A 1 157 ? 32.317 24.333 -9.889 1.00 41.16 157 ALA A O 1
ATOM 1124 N N . PRO A 1 158 ? 33.199 26.043 -11.060 1.00 43.72 158 PRO A N 1
ATOM 1125 C CA . PRO A 1 158 ? 31.933 26.423 -11.689 1.00 43.72 158 PRO A CA 1
ATOM 1126 C C . PRO A 1 158 ? 31.512 25.413 -12.764 1.00 43.72 158 PRO A C 1
ATOM 1128 O O . PRO A 1 158 ? 32.307 25.075 -13.642 1.00 43.72 158 PRO A O 1
ATOM 1131 N N . LEU A 1 159 ? 30.251 24.974 -12.729 1.00 40.69 159 LEU A N 1
ATOM 1132 C CA . LEU A 1 159 ? 29.592 24.261 -13.827 1.00 40.69 159 LEU A CA 1
ATOM 1133 C C . LEU A 1 159 ? 28.504 25.157 -14.451 1.00 40.69 159 LEU A C 1
ATOM 1135 O O . LEU A 1 159 ? 27.920 25.972 -13.738 1.00 40.69 159 LEU A O 1
AT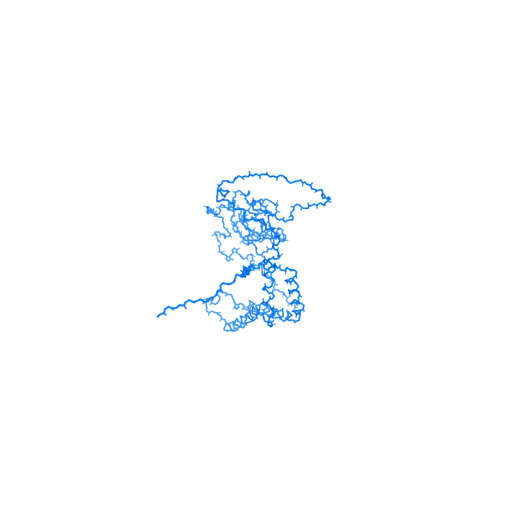OM 1139 N N . PRO A 1 160 ? 28.245 25.032 -15.766 1.00 50.75 160 PRO A N 1
ATOM 1140 C CA . PRO A 1 160 ? 27.274 25.854 -16.487 1.00 50.75 160 PRO A CA 1
ATOM 1141 C C . PRO A 1 160 ? 25.822 25.495 -16.131 1.00 50.75 160 PRO A C 1
ATOM 1143 O O . PRO A 1 160 ? 25.506 24.327 -15.907 1.00 50.75 160 PRO A O 1
ATOM 1146 N N . ASP A 1 161 ? 24.955 26.515 -16.119 1.00 46.28 161 ASP A N 1
ATOM 1147 C CA . ASP A 1 161 ? 23.528 26.446 -15.781 1.00 46.28 161 ASP A CA 1
ATOM 1148 C C . ASP A 1 161 ? 22.765 25.411 -16.623 1.00 46.28 161 ASP A C 1
ATOM 1150 O O . ASP A 1 161 ? 22.509 25.592 -17.816 1.00 46.28 161 ASP A O 1
ATOM 1154 N N . VAL A 1 162 ? 22.345 24.336 -15.961 1.00 44.34 162 VAL A N 1
ATOM 1155 C CA . VAL A 1 162 ? 21.276 23.441 -16.408 1.00 44.34 162 VAL A CA 1
ATOM 1156 C C . VAL A 1 162 ? 20.173 23.556 -15.358 1.00 44.34 162 VAL A C 1
ATOM 1158 O O . VAL A 1 162 ? 20.478 23.331 -14.187 1.00 44.34 162 VAL A O 1
ATOM 1161 N N . PRO A 1 163 ? 18.916 23.890 -15.709 1.00 43.44 163 PRO A N 1
ATOM 1162 C CA . PRO A 1 163 ? 17.824 23.910 -14.741 1.00 43.44 163 PRO A CA 1
ATOM 1163 C C . PRO A 1 163 ? 17.641 22.512 -14.136 1.00 43.44 163 PRO A C 1
ATOM 1165 O O . PRO A 1 163 ? 17.137 21.598 -14.788 1.00 43.44 163 PRO A O 1
ATOM 1168 N N . GLN A 1 164 ? 18.120 22.327 -12.908 1.00 40.66 164 GLN A N 1
ATOM 1169 C CA . GLN A 1 164 ? 17.955 21.100 -12.141 1.00 40.66 164 GLN A CA 1
ATOM 1170 C C . GLN A 1 164 ? 16.554 21.108 -11.524 1.00 40.66 164 GLN A C 1
ATOM 1172 O O . GLN A 1 164 ? 16.252 21.945 -10.678 1.00 40.66 164 GLN A O 1
ATOM 1177 N N . ASP A 1 165 ? 15.696 20.185 -11.957 1.00 42.94 165 ASP A N 1
ATOM 1178 C CA . ASP A 1 165 ? 14.453 19.858 -11.256 1.00 42.94 165 ASP A CA 1
ATOM 1179 C C . ASP A 1 165 ? 14.817 19.205 -9.901 1.00 42.94 165 ASP A C 1
ATOM 1181 O O . ASP A 1 165 ? 15.459 18.148 -9.904 1.00 42.94 165 ASP A O 1
ATOM 1185 N N . PRO A 1 166 ? 14.471 19.798 -8.740 1.00 42.88 166 PRO A N 1
ATOM 1186 C CA . PRO A 1 166 ? 14.951 19.340 -7.430 1.00 42.88 166 PRO A CA 1
ATOM 1187 C C . PRO A 1 166 ? 14.423 17.975 -6.959 1.00 42.88 166 PRO A C 1
ATOM 1189 O O . PRO A 1 166 ? 14.784 17.539 -5.869 1.00 42.88 166 PRO A O 1
ATOM 1192 N N . ASN A 1 167 ? 13.556 17.295 -7.719 1.00 53.66 167 ASN A N 1
ATOM 1193 C CA . ASN A 1 167 ? 12.833 16.112 -7.229 1.00 53.66 167 ASN A CA 1
ATOM 1194 C C . ASN A 1 167 ? 13.330 14.760 -7.769 1.00 53.66 167 ASN A C 1
ATOM 1196 O O . ASN A 1 167 ? 12.701 13.729 -7.518 1.00 53.66 167 ASN A O 1
ATOM 1200 N N . ALA A 1 168 ? 14.456 14.714 -8.482 1.00 51.41 168 ALA A N 1
ATOM 1201 C CA . ALA A 1 168 ? 14.987 13.466 -9.024 1.00 51.41 168 ALA A CA 1
ATOM 1202 C C . ALA A 1 168 ? 16.221 12.965 -8.251 1.00 51.41 168 ALA A C 1
ATOM 1204 O O . ALA A 1 168 ? 17.357 13.253 -8.609 1.00 51.41 168 ALA A O 1
ATOM 1205 N N . ALA A 1 169 ? 15.937 12.092 -7.279 1.00 46.97 169 ALA A N 1
ATOM 1206 C CA . ALA A 1 169 ? 16.808 11.063 -6.698 1.00 46.97 169 ALA A CA 1
ATOM 1207 C C . ALA A 1 169 ? 17.666 11.417 -5.467 1.00 46.97 169 ALA A C 1
ATOM 1209 O O . ALA A 1 169 ? 18.539 12.273 -5.497 1.00 46.97 169 ALA A O 1
ATOM 1210 N N . GLY A 1 170 ? 17.491 10.580 -4.434 1.00 50.12 170 GLY A N 1
ATOM 1211 C CA . GLY A 1 170 ? 18.493 10.322 -3.398 1.00 50.12 170 GLY A CA 1
ATOM 1212 C C . GLY A 1 170 ? 18.317 11.143 -2.128 1.00 50.12 170 GLY A C 1
ATOM 1213 O O . GLY A 1 170 ? 19.080 12.066 -1.890 1.00 50.12 170 GLY A O 1
ATOM 1214 N N . GLY A 1 171 ? 17.326 10.796 -1.306 1.00 38.06 171 GLY A N 1
ATOM 1215 C CA . GLY A 1 171 ? 17.218 11.321 0.052 1.00 38.06 171 GLY A CA 1
ATOM 1216 C C . GLY A 1 171 ? 17.782 10.321 1.048 1.00 38.06 171 GLY A C 1
ATOM 1217 O O . GLY A 1 171 ? 17.178 9.268 1.267 1.00 38.06 171 GLY A O 1
ATOM 1218 N N . ASP A 1 172 ? 18.922 10.666 1.640 1.00 40.59 172 ASP A N 1
ATOM 1219 C CA . ASP A 1 172 ? 19.353 10.152 2.935 1.00 40.59 172 ASP A CA 1
ATOM 1220 C C . ASP A 1 172 ? 18.200 10.233 3.953 1.00 40.59 172 ASP A C 1
ATOM 1222 O O . ASP A 1 172 ? 17.272 11.033 3.815 1.00 40.59 172 ASP A O 1
ATOM 1226 N N . GLY A 1 173 ? 18.210 9.319 4.925 1.00 50.94 173 GLY A N 1
ATOM 1227 C CA . GLY A 1 173 ? 17.114 9.031 5.854 1.00 50.94 173 GLY A CA 1
ATOM 1228 C C . GLY A 1 173 ? 16.781 10.149 6.843 1.00 50.94 173 GLY A C 1
ATOM 1229 O O . GLY A 1 173 ? 16.850 9.944 8.050 1.00 50.94 173 GLY A O 1
ATOM 1230 N N . ASP A 1 174 ? 16.321 11.288 6.339 1.00 51.84 174 ASP A N 1
ATOM 1231 C CA . ASP A 1 174 ? 15.943 12.461 7.129 1.00 51.84 174 ASP A CA 1
ATOM 1232 C C . ASP A 1 174 ? 14.490 12.375 7.632 1.00 51.84 174 ASP A C 1
ATOM 1234 O O . ASP A 1 174 ? 13.966 13.319 8.220 1.00 51.84 174 ASP A O 1
ATOM 1238 N N . GLY A 1 175 ? 13.785 11.270 7.350 1.00 55.72 175 GLY A N 1
ATOM 1239 C CA . GLY A 1 175 ? 12.364 11.103 7.685 1.00 55.72 175 GLY A CA 1
ATOM 1240 C C . GLY A 1 175 ? 11.438 12.107 6.987 1.00 55.72 175 GLY A C 1
ATOM 1241 O O . GLY A 1 175 ? 10.262 12.201 7.329 1.00 55.72 175 GLY A O 1
ATOM 1242 N N . ARG A 1 176 ? 11.959 12.864 6.016 1.00 62.84 176 ARG A N 1
ATOM 1243 C CA . ARG A 1 176 ? 11.207 13.844 5.238 1.00 62.84 176 ARG A CA 1
ATOM 1244 C C . ARG A 1 176 ? 10.205 13.125 4.334 1.00 62.84 176 ARG A C 1
ATOM 1246 O O . ARG A 1 176 ? 10.504 12.093 3.730 1.00 62.84 176 ARG A O 1
ATOM 1253 N N . ALA A 1 177 ? 8.993 13.668 4.269 1.00 76.06 177 ALA A N 1
ATOM 1254 C CA . ALA A 1 177 ? 7.938 13.127 3.431 1.00 76.06 177 ALA A CA 1
ATOM 1255 C C . ALA A 1 177 ? 8.261 13.396 1.959 1.00 76.06 177 ALA A C 1
ATOM 1257 O O . ALA A 1 177 ? 8.247 14.541 1.513 1.00 76.06 177 ALA A O 1
ATOM 1258 N N . HIS A 1 178 ? 8.566 12.338 1.214 1.00 76.25 178 HIS A N 1
ATOM 1259 C CA . HIS A 1 178 ? 8.976 12.434 -0.193 1.00 76.25 178 HIS A CA 1
ATOM 1260 C C . HIS A 1 178 ? 8.053 11.664 -1.141 1.00 76.25 178 HIS A C 1
ATOM 1262 O O . HIS A 1 178 ? 8.294 11.618 -2.345 1.00 76.25 178 HIS A O 1
ATOM 1268 N N . GLY A 1 179 ? 6.976 11.069 -0.622 1.00 82.75 179 GLY A N 1
ATOM 1269 C CA . GLY A 1 179 ? 6.064 10.293 -1.449 1.00 82.75 179 GLY A CA 1
ATOM 1270 C C . GLY A 1 179 ? 6.732 9.051 -2.051 1.00 82.75 179 GLY A C 1
ATOM 1271 O O . GLY A 1 179 ? 7.740 8.544 -1.552 1.00 82.75 179 GLY A O 1
ATOM 1272 N N . GLY A 1 180 ? 6.152 8.512 -3.124 1.00 88.38 180 GLY A N 1
ATOM 1273 C CA . GLY A 1 180 ? 6.820 7.505 -3.954 1.00 88.38 180 GLY A CA 1
ATOM 1274 C C . GLY A 1 180 ? 5.877 6.656 -4.800 1.00 88.38 180 GLY A C 1
ATOM 1275 O O . GLY A 1 180 ? 4.695 6.950 -4.941 1.00 88.38 180 GLY A O 1
ATOM 1276 N N . GLY A 1 181 ? 6.413 5.590 -5.400 1.00 90.69 181 GLY A N 1
ATOM 1277 C CA . GLY A 1 181 ? 5.714 4.777 -6.407 1.00 90.69 181 GLY A CA 1
ATOM 1278 C C . GLY A 1 181 ? 4.555 3.905 -5.898 1.00 90.69 181 GLY A C 1
ATOM 1279 O O . GLY A 1 181 ? 3.802 3.370 -6.717 1.00 90.69 181 GLY A O 1
ATOM 1280 N N . GLN A 1 182 ? 4.408 3.729 -4.581 1.00 93.00 182 GLN A N 1
ATOM 1281 C CA . GLN A 1 182 ? 3.354 2.920 -3.962 1.00 93.00 182 GLN A CA 1
ATOM 1282 C C . GLN A 1 182 ? 2.272 3.821 -3.362 1.00 93.00 182 GLN A C 1
ATOM 1284 O O . GLN A 1 182 ? 2.571 4.658 -2.512 1.00 93.00 182 GLN A O 1
ATOM 1289 N N . ALA A 1 183 ? 1.013 3.603 -3.750 1.00 95.88 183 ALA A N 1
ATOM 1290 C CA . ALA A 1 183 ? -0.133 4.235 -3.104 1.00 95.88 183 ALA A CA 1
ATOM 1291 C C . ALA A 1 183 ? -0.531 3.490 -1.818 1.00 95.88 183 ALA A C 1
ATOM 1293 O O . ALA A 1 183 ? -0.434 2.263 -1.723 1.00 95.88 183 ALA A O 1
ATOM 1294 N N . VAL A 1 184 ? -0.993 4.240 -0.825 1.00 97.38 184 VAL A N 1
ATOM 1295 C CA . VAL A 1 184 ? -1.388 3.757 0.498 1.00 97.38 184 VAL A CA 1
ATOM 1296 C C . VAL A 1 184 ? -2.674 4.464 0.908 1.00 97.38 184 VAL A C 1
ATOM 1298 O O . VAL A 1 184 ? -2.761 5.689 0.850 1.00 97.38 184 VAL A O 1
ATOM 1301 N N . CYS A 1 185 ? -3.664 3.696 1.348 1.00 98.06 185 CYS A N 1
ATOM 1302 C CA . CYS A 1 185 ? -4.879 4.241 1.937 1.00 98.06 185 CYS A CA 1
ATOM 1303 C C . CYS A 1 185 ? -4.677 4.427 3.434 1.00 98.06 185 CYS A C 1
ATOM 1305 O O . CYS A 1 185 ? -4.255 3.493 4.119 1.00 98.06 185 CYS A O 1
ATOM 1307 N N . VAL A 1 186 ? -5.007 5.609 3.941 1.00 98.00 186 VAL A N 1
ATOM 1308 C CA . VAL A 1 186 ? -4.882 5.976 5.353 1.00 98.00 186 VAL A CA 1
ATOM 1309 C C . VAL A 1 186 ? -6.260 6.349 5.884 1.00 98.00 186 VAL A C 1
ATOM 1311 O O . VAL A 1 186 ? -6.922 7.209 5.315 1.00 98.00 186 VAL A O 1
ATOM 1314 N N . ARG A 1 187 ? -6.703 5.731 6.976 1.00 97.56 187 ARG A N 1
ATOM 1315 C CA . ARG A 1 187 ? -7.921 6.120 7.696 1.00 97.56 187 ARG A CA 1
ATOM 1316 C C . ARG A 1 187 ? -7.681 7.435 8.415 1.00 97.56 187 ARG A C 1
ATOM 1318 O O . ARG A 1 187 ? -6.737 7.549 9.198 1.00 97.56 187 ARG A O 1
ATOM 1325 N N . THR A 1 188 ? -8.553 8.411 8.205 1.00 96.88 188 THR A N 1
ATOM 1326 C CA . THR A 1 188 ? -8.354 9.752 8.771 1.00 96.88 188 THR A CA 1
ATOM 1327 C C . THR A 1 188 ? -8.602 9.786 10.278 1.00 96.88 188 THR A C 1
ATOM 1329 O O . THR A 1 188 ? -7.988 10.595 10.960 1.00 96.88 188 THR A O 1
ATOM 1332 N N . CYS A 1 189 ? -9.426 8.891 10.834 1.00 96.75 189 CYS A N 1
ATOM 1333 C CA . CYS A 1 189 ? -9.798 8.886 12.257 1.00 96.75 189 CYS A CA 1
ATOM 1334 C C . CYS A 1 189 ? -8.697 8.416 13.230 1.00 96.75 189 CYS A C 1
ATOM 1336 O O . CYS A 1 189 ? -8.705 8.814 14.399 1.00 96.75 189 CYS A O 1
ATOM 1338 N N . ASP A 1 190 ? -7.746 7.591 12.781 1.00 97.38 190 ASP A N 1
ATOM 1339 C CA . ASP A 1 190 ? -6.676 7.058 13.639 1.00 97.38 190 ASP A CA 1
ATOM 1340 C C . ASP A 1 190 ? -5.313 6.873 12.954 1.00 97.38 190 ASP A C 1
ATOM 1342 O O . ASP A 1 190 ? -4.387 6.329 13.562 1.00 97.38 190 ASP A O 1
ATOM 1346 N N . GLY A 1 191 ? -5.184 7.285 11.691 1.00 97.25 191 GLY A N 1
ATOM 1347 C CA . GLY A 1 191 ? -3.951 7.152 10.920 1.00 97.25 191 GLY A CA 1
ATOM 1348 C C . GLY A 1 191 ? -3.608 5.711 10.524 1.00 97.25 191 GLY A C 1
ATOM 1349 O O . GLY A 1 191 ? -2.532 5.469 9.986 1.00 97.25 191 GLY A O 1
ATOM 1350 N N . GLY A 1 192 ? -4.479 4.728 10.780 1.00 97.19 192 GLY A N 1
ATOM 1351 C CA . GLY A 1 192 ? -4.254 3.350 10.338 1.00 97.19 192 GLY A CA 1
ATOM 1352 C C . GLY A 1 192 ? -4.189 3.262 8.816 1.00 97.19 192 GLY A C 1
ATOM 1353 O O . GLY A 1 192 ? -4.937 3.951 8.129 1.00 97.19 192 GLY A O 1
ATOM 1354 N N . PHE A 1 193 ? -3.316 2.417 8.268 1.00 97.44 193 PHE A N 1
ATOM 1355 C CA . PHE A 1 193 ? -3.061 2.396 6.828 1.00 97.44 193 PHE A CA 1
ATOM 1356 C C . PHE A 1 193 ? -2.991 0.988 6.233 1.00 97.44 193 PHE A C 1
ATOM 1358 O O . PHE A 1 193 ? -2.707 0.014 6.930 1.00 97.44 193 PHE A O 1
ATOM 1365 N N . PHE A 1 194 ? -3.220 0.888 4.924 1.00 96.25 194 PHE A N 1
ATOM 1366 C CA . PHE A 1 194 ? -3.002 -0.329 4.144 1.00 96.25 194 PHE A CA 1
ATOM 1367 C C . PHE A 1 194 ? -2.498 0.006 2.728 1.00 96.25 194 PHE A C 1
ATOM 1369 O O . PHE A 1 194 ? -2.963 0.973 2.118 1.00 96.25 194 PHE A O 1
ATOM 1376 N N . PRO A 1 195 ? -1.526 -0.754 2.189 1.00 94.88 195 PRO A N 1
ATOM 1377 C CA . PRO A 1 195 ? -0.979 -0.493 0.864 1.00 94.88 195 PRO A CA 1
ATOM 1378 C C . PRO A 1 195 ? -1.965 -0.896 -0.236 1.00 94.88 195 PRO A C 1
ATOM 1380 O O . PRO A 1 195 ? -2.676 -1.896 -0.119 1.00 94.88 195 PRO A O 1
ATOM 1383 N N . LEU A 1 196 ? -1.948 -0.158 -1.343 1.00 91.56 196 LEU A N 1
ATOM 1384 C CA . LEU A 1 196 ? -2.610 -0.567 -2.572 1.00 91.56 196 LEU A CA 1
ATOM 1385 C C . LEU A 1 196 ? -1.647 -1.372 -3.452 1.00 91.56 196 LEU A C 1
ATOM 1387 O O . LEU A 1 196 ? -0.468 -1.048 -3.582 1.00 91.56 196 LEU A O 1
ATOM 1391 N N . GLY A 1 197 ? -2.167 -2.412 -4.108 1.00 84.62 197 GLY A N 1
ATOM 1392 C CA . GLY A 1 197 ? -1.430 -3.216 -5.094 1.00 84.62 197 GLY A CA 1
ATOM 1393 C C . GLY A 1 197 ? -1.270 -2.539 -6.462 1.00 84.62 197 GLY A C 1
ATOM 1394 O O . GLY A 1 197 ? -0.986 -3.216 -7.447 1.00 84.62 197 GLY A O 1
ATOM 1395 N N . VAL A 1 198 ? -1.503 -1.228 -6.545 1.00 78.69 198 VAL A N 1
ATOM 1396 C CA . VAL A 1 198 ? -1.413 -0.425 -7.771 1.00 78.69 198 VAL A CA 1
ATOM 1397 C C . VAL A 1 198 ? -0.388 0.694 -7.599 1.00 78.69 198 VAL A C 1
ATOM 1399 O O . VAL A 1 198 ? -0.091 1.108 -6.478 1.00 78.69 198 VAL A O 1
ATOM 1402 N N . SER A 1 199 ? 0.169 1.180 -8.712 1.00 82.75 199 SER A N 1
ATOM 1403 C CA . SER A 1 199 ? 1.104 2.304 -8.682 1.00 82.75 199 SER A CA 1
ATOM 1404 C C . SER A 1 199 ? 0.404 3.606 -8.286 1.00 82.75 199 SER A C 1
ATOM 1406 O O . SER A 1 199 ? -0.772 3.813 -8.587 1.00 82.75 199 SER A O 1
ATOM 1408 N N . SER A 1 200 ? 1.159 4.512 -7.667 1.00 85.44 200 SER A N 1
ATOM 1409 C CA . SER A 1 200 ? 0.719 5.883 -7.366 1.00 85.44 200 SER A CA 1
ATOM 1410 C C . SER A 1 200 ? 0.580 6.788 -8.596 1.00 85.44 200 SER A C 1
ATOM 1412 O O . SER A 1 200 ? 0.077 7.892 -8.469 1.00 85.44 200 SER A O 1
ATOM 1414 N N . HIS A 1 201 ? 0.985 6.322 -9.783 1.00 86.44 201 HIS A N 1
ATOM 1415 C CA . HIS A 1 201 ? 0.871 7.061 -11.049 1.00 86.44 201 HIS A CA 1
ATOM 1416 C C . HIS A 1 201 ? -0.544 7.021 -11.652 1.00 86.44 201 HIS A C 1
ATOM 1418 O O . HIS A 1 201 ? -0.764 7.546 -12.741 1.00 86.44 201 HIS A O 1
ATOM 1424 N N . ARG A 1 202 ? -1.485 6.325 -11.003 1.00 87.69 202 ARG A N 1
ATOM 1425 C CA . ARG A 1 202 ? -2.901 6.373 -11.376 1.00 87.69 202 ARG A CA 1
ATOM 1426 C C . ARG A 1 202 ? -3.478 7.751 -11.083 1.00 87.69 202 ARG A C 1
ATOM 1428 O O . ARG A 1 202 ? -2.922 8.504 -10.289 1.00 87.69 202 ARG A O 1
ATOM 1435 N N . ASP A 1 203 ? -4.616 8.030 -11.703 1.00 93.38 203 ASP A N 1
ATOM 1436 C CA . ASP A 1 203 ? -5.387 9.219 -11.381 1.00 93.38 203 ASP A CA 1
ATOM 1437 C C . ASP A 1 203 ? -5.703 9.282 -9.874 1.00 93.38 203 ASP A C 1
ATOM 1439 O O . ASP A 1 203 ? -5.974 8.264 -9.224 1.00 93.38 203 ASP A O 1
ATOM 1443 N N . GLY A 1 204 ? -5.611 10.482 -9.301 1.00 91.25 204 GLY A N 1
ATOM 1444 C CA . GLY A 1 204 ? -5.787 10.686 -7.868 1.00 91.25 204 GLY A CA 1
ATOM 1445 C C . GLY A 1 204 ? -7.199 10.354 -7.390 1.00 91.25 204 GLY A C 1
ATOM 1446 O O . GLY A 1 204 ? -7.356 9.827 -6.285 1.00 91.25 204 GLY A O 1
ATOM 1447 N N . ASP A 1 205 ? -8.217 10.613 -8.207 1.00 95.50 205 ASP A N 1
ATOM 1448 C CA . ASP A 1 205 ? -9.608 10.339 -7.856 1.00 95.50 205 ASP A CA 1
ATOM 1449 C C . ASP A 1 205 ? -9.925 8.845 -7.957 1.00 95.50 205 ASP A C 1
ATOM 1451 O O . ASP A 1 205 ? -10.597 8.310 -7.070 1.00 95.50 205 ASP A O 1
ATOM 1455 N N . ASP A 1 206 ? -9.331 8.135 -8.922 1.00 93.75 206 ASP A N 1
ATOM 1456 C CA . ASP A 1 206 ? -9.367 6.667 -8.967 1.00 93.75 206 ASP A CA 1
ATOM 1457 C C . ASP A 1 206 ? -8.792 6.060 -7.675 1.00 93.75 206 ASP A C 1
ATOM 1459 O O . ASP A 1 206 ? -9.385 5.158 -7.073 1.00 93.75 206 ASP A O 1
ATOM 1463 N N . LEU A 1 207 ? -7.640 6.560 -7.211 1.00 94.94 207 LEU A N 1
ATOM 1464 C CA . LEU A 1 207 ? -7.015 6.086 -5.971 1.00 94.94 207 LEU A CA 1
ATOM 1465 C C . LEU A 1 207 ? -7.897 6.366 -4.747 1.00 94.94 207 LEU A C 1
ATOM 1467 O O . LEU A 1 207 ? -8.053 5.486 -3.893 1.00 94.94 207 LEU A O 1
ATOM 1471 N N . LYS A 1 208 ? -8.510 7.554 -4.668 1.00 96.44 208 LYS A N 1
ATOM 1472 C CA . LYS A 1 208 ? -9.459 7.897 -3.594 1.00 96.44 208 LYS A CA 1
ATOM 1473 C C . LYS A 1 208 ? -10.660 6.955 -3.612 1.00 96.44 208 LYS A C 1
ATOM 1475 O O . LYS A 1 208 ? -11.007 6.395 -2.571 1.00 96.44 208 LYS A O 1
ATOM 1480 N N . GLN A 1 209 ? -11.239 6.710 -4.787 1.00 95.19 209 GLN A N 1
ATOM 1481 C CA . GLN A 1 209 ? -12.367 5.795 -4.951 1.00 95.19 209 GLN A CA 1
ATOM 1482 C C . GLN A 1 209 ? -12.004 4.371 -4.513 1.00 95.19 209 GLN A C 1
ATOM 1484 O O . GLN A 1 209 ? -12.796 3.714 -3.832 1.00 95.19 209 GLN A O 1
ATOM 1489 N N . MET A 1 210 ? -10.803 3.895 -4.854 1.00 94.06 210 MET A N 1
ATOM 1490 C CA . MET A 1 210 ? -10.305 2.597 -4.392 1.00 94.06 210 MET A CA 1
ATOM 1491 C C . MET A 1 210 ? -10.204 2.540 -2.865 1.00 94.06 210 MET A C 1
ATOM 1493 O O . MET A 1 210 ? -10.655 1.559 -2.269 1.00 94.06 210 MET A O 1
ATOM 1497 N N . CYS A 1 211 ? -9.665 3.577 -2.219 1.00 96.19 211 CYS A N 1
ATOM 1498 C CA . CYS A 1 211 ? -9.575 3.621 -0.760 1.00 96.19 211 CYS A CA 1
ATOM 1499 C C . CYS A 1 211 ? -10.954 3.582 -0.093 1.00 96.19 211 CYS A C 1
ATOM 1501 O O . CYS A 1 211 ? -11.169 2.754 0.796 1.00 96.19 211 CYS A O 1
ATOM 1503 N N . SER A 1 212 ? -11.912 4.378 -0.575 1.00 94.75 212 SER A N 1
ATOM 1504 C CA . SER A 1 212 ? -13.284 4.372 -0.052 1.00 94.75 212 SER A CA 1
ATOM 1505 C C . SER A 1 212 ? -13.995 3.036 -0.286 1.00 94.75 212 SER A C 1
ATOM 1507 O O . SER A 1 212 ? -14.727 2.560 0.580 1.00 94.75 212 SER A O 1
ATOM 1509 N N . ALA A 1 213 ? -13.766 2.388 -1.431 1.00 92.94 213 ALA A N 1
ATOM 1510 C CA . ALA A 1 213 ? -14.356 1.085 -1.731 1.00 92.94 213 ALA A CA 1
ATOM 1511 C C . ALA A 1 213 ? -13.789 -0.041 -0.849 1.00 92.94 213 ALA A C 1
ATOM 1513 O O . ALA A 1 213 ? -14.521 -0.962 -0.479 1.00 92.94 213 ALA A O 1
ATOM 1514 N N . LEU A 1 214 ? -12.496 0.022 -0.518 1.00 92.00 214 LEU A N 1
ATOM 1515 C CA . LEU A 1 214 ? -11.818 -0.960 0.334 1.00 92.00 214 LEU A CA 1
ATOM 1516 C C . LEU A 1 214 ? -12.046 -0.704 1.829 1.00 92.00 214 LEU A C 1
ATOM 1518 O O . LEU A 1 214 ? -11.959 -1.638 2.627 1.00 92.00 214 LEU A O 1
ATOM 1522 N N . CYS A 1 215 ? -12.365 0.532 2.211 1.00 94.81 215 CYS A N 1
ATOM 1523 C CA . CYS A 1 215 ? -12.600 0.925 3.594 1.00 94.81 215 CYS A CA 1
ATOM 1524 C C . CYS A 1 215 ? -13.898 1.739 3.758 1.00 94.81 215 CYS A C 1
ATOM 1526 O O . CYS A 1 215 ? -13.850 2.905 4.127 1.00 94.81 215 CYS A O 1
ATOM 1528 N N . PRO A 1 216 ? -15.078 1.138 3.522 1.00 93.19 216 PRO A N 1
ATOM 1529 C CA . PRO A 1 216 ? -16.349 1.869 3.511 1.00 93.19 216 PRO A CA 1
ATOM 1530 C C . PRO A 1 216 ? -16.851 2.305 4.897 1.00 93.19 216 PRO A C 1
ATOM 1532 O O . PRO A 1 216 ? -17.774 3.108 4.983 1.00 93.19 216 PRO A O 1
ATOM 1535 N N . GLY A 1 217 ? -16.313 1.744 5.983 1.00 93.25 217 GLY A N 1
ATOM 1536 C CA . GLY A 1 217 ? -16.745 2.056 7.349 1.00 93.25 217 GLY A CA 1
ATOM 1537 C C . GLY A 1 217 ? -16.187 3.359 7.927 1.00 93.25 217 GLY A C 1
ATOM 1538 O O . GLY A 1 217 ? -16.620 3.758 9.003 1.00 93.25 217 GLY A O 1
ATOM 1539 N N . THR A 1 218 ? -15.242 4.020 7.252 1.00 95.19 218 THR A N 1
ATOM 1540 C CA . THR A 1 218 ? -14.672 5.294 7.707 1.00 95.19 218 THR A CA 1
ATOM 1541 C C . THR A 1 218 ? -14.087 6.097 6.547 1.00 95.19 218 THR A C 1
ATOM 1543 O O . THR A 1 218 ? -13.901 5.581 5.448 1.00 95.19 218 THR A O 1
ATOM 1546 N N . GLU A 1 219 ? -13.782 7.367 6.789 1.00 96.12 219 GLU A N 1
ATOM 1547 C CA . GLU A 1 219 ? -13.121 8.221 5.813 1.00 96.12 219 GLU A CA 1
ATOM 1548 C C . GLU A 1 219 ? -11.642 7.834 5.637 1.00 96.12 219 GLU A C 1
ATOM 1550 O O . GLU A 1 219 ? -10.920 7.504 6.587 1.00 96.12 219 GLU A O 1
ATOM 1555 N N . THR A 1 220 ? -11.186 7.890 4.386 1.00 97.50 220 THR A N 1
ATOM 1556 C CA . THR A 1 220 ? -9.814 7.570 3.996 1.00 97.50 220 THR A CA 1
ATOM 1557 C C . THR A 1 220 ? -9.195 8.660 3.139 1.00 97.50 220 THR A C 1
ATOM 1559 O O . THR A 1 220 ? -9.860 9.216 2.270 1.00 97.50 220 THR A O 1
ATOM 1562 N N . ALA A 1 221 ? -7.893 8.866 3.303 1.00 97.25 221 ALA A N 1
ATOM 1563 C CA . ALA A 1 221 ? -7.052 9.692 2.453 1.00 97.25 221 ALA A CA 1
ATOM 1564 C C . ALA A 1 221 ? -6.013 8.838 1.708 1.00 97.25 221 ALA A C 1
ATOM 1566 O O . ALA A 1 221 ? -5.619 7.763 2.172 1.00 97.25 221 ALA A O 1
ATOM 1567 N N . VAL A 1 222 ? -5.556 9.333 0.557 1.00 97.94 222 VAL A N 1
ATOM 1568 C CA . VAL A 1 222 ? -4.503 8.695 -0.244 1.00 97.94 222 VAL A CA 1
ATOM 1569 C C . VAL A 1 222 ? -3.160 9.323 0.096 1.00 97.94 222 VAL A C 1
ATOM 1571 O O . VAL A 1 222 ? -2.985 10.539 0.006 1.00 97.94 222 VAL A O 1
ATOM 1574 N N . TYR A 1 223 ? -2.205 8.467 0.433 1.00 97.69 223 TYR A N 1
ATOM 1575 C CA . TYR A 1 223 ? -0.800 8.805 0.587 1.00 97.69 223 TYR A CA 1
ATOM 1576 C C . TYR A 1 223 ? 0.036 7.980 -0.384 1.00 97.69 223 TYR A C 1
ATOM 1578 O O . TYR A 1 223 ? -0.381 6.927 -0.867 1.00 97.69 223 TYR A O 1
ATOM 1586 N N . THR A 1 224 ? 1.237 8.451 -0.671 1.00 96.44 224 THR A N 1
ATOM 1587 C CA . THR A 1 224 ? 2.215 7.761 -1.502 1.00 96.44 224 THR A CA 1
ATOM 1588 C C . THR A 1 224 ? 3.507 7.597 -0.728 1.00 96.44 224 THR A C 1
ATOM 1590 O O . THR A 1 224 ? 3.837 8.424 0.121 1.00 96.44 224 THR A O 1
ATOM 1593 N N . ARG A 1 225 ? 4.232 6.513 -0.983 1.00 94.19 225 ARG A N 1
ATOM 1594 C CA . ARG A 1 225 ? 5.550 6.259 -0.396 1.00 94.19 225 ARG A CA 1
ATOM 1595 C C . ARG A 1 225 ? 6.403 5.424 -1.332 1.00 94.19 225 ARG A C 1
ATOM 1597 O O . ARG A 1 225 ? 5.900 4.792 -2.268 1.00 94.19 225 ARG A O 1
ATOM 1604 N N . SER A 1 226 ? 7.698 5.374 -1.056 1.00 91.62 226 SER A N 1
ATOM 1605 C CA . SER A 1 226 ? 8.561 4.377 -1.681 1.00 91.62 226 SER A CA 1
ATOM 1606 C C . SER A 1 226 ? 8.091 2.962 -1.310 1.00 91.62 226 SER A C 1
ATOM 1608 O O . SER A 1 226 ? 7.666 2.737 -0.173 1.00 91.62 226 SER A O 1
ATOM 1610 N N . PRO A 1 227 ? 8.131 1.988 -2.238 1.00 87.31 227 PRO A N 1
ATOM 1611 C CA . PRO A 1 227 ? 7.782 0.609 -1.917 1.00 87.31 227 PRO A CA 1
ATOM 1612 C C . PRO A 1 227 ? 8.586 0.102 -0.714 1.00 87.31 227 PRO A C 1
ATOM 1614 O O . PRO A 1 227 ? 9.798 0.287 -0.660 1.00 87.31 227 PRO A O 1
ATOM 1617 N N . ASN A 1 228 ? 7.907 -0.546 0.235 1.00 84.81 228 ASN A N 1
ATOM 1618 C CA . ASN A 1 228 ? 8.477 -1.059 1.492 1.00 84.81 228 ASN A CA 1
ATOM 1619 C C . ASN A 1 228 ? 9.032 -0.001 2.464 1.00 84.81 228 ASN A C 1
ATOM 1621 O O . ASN A 1 228 ? 9.573 -0.379 3.497 1.00 84.81 228 ASN A O 1
ATOM 1625 N N . ALA A 1 229 ? 8.892 1.295 2.177 1.00 88.75 229 ALA A N 1
ATOM 1626 C CA . ALA A 1 229 ? 9.263 2.334 3.128 1.00 88.75 229 ALA A CA 1
ATOM 1627 C C . ALA A 1 229 ? 8.233 2.457 4.261 1.00 88.75 229 ALA A C 1
ATOM 1629 O O . ALA A 1 229 ? 7.056 2.103 4.118 1.00 88.75 229 ALA A O 1
ATOM 1630 N N . GLU A 1 230 ? 8.672 3.019 5.383 1.00 92.75 230 GLU A N 1
ATOM 1631 C CA . GLU A 1 230 ? 7.806 3.318 6.519 1.00 92.75 230 GLU A CA 1
ATOM 1632 C C . GLU A 1 230 ? 6.767 4.388 6.175 1.00 92.75 230 GLU A C 1
ATOM 1634 O O . GLU A 1 230 ? 7.004 5.280 5.355 1.00 92.75 230 GLU A O 1
ATOM 1639 N N . ILE A 1 231 ? 5.605 4.326 6.833 1.00 95.38 231 ILE A N 1
ATOM 1640 C CA . ILE A 1 231 ? 4.516 5.288 6.597 1.00 95.38 231 ILE A CA 1
ATOM 1641 C C . ILE A 1 231 ? 4.918 6.733 6.936 1.00 95.38 231 ILE A C 1
ATOM 1643 O O . ILE A 1 231 ? 4.391 7.664 6.343 1.00 95.38 231 ILE A O 1
ATOM 1647 N N . ASN A 1 232 ? 5.903 6.934 7.816 1.00 95.06 232 ASN A N 1
ATOM 1648 C CA . ASN A 1 232 ? 6.388 8.262 8.211 1.00 95.06 232 ASN A CA 1
ATOM 1649 C C . ASN A 1 232 ? 6.981 9.053 7.033 1.00 95.06 232 ASN A C 1
ATOM 1651 O O . ASN A 1 232 ? 6.938 10.276 7.035 1.00 95.06 232 ASN A O 1
ATOM 1655 N N . SER A 1 233 ? 7.502 8.351 6.021 1.00 92.88 233 SER A N 1
ATOM 1656 C CA . SER A 1 233 ? 8.032 8.949 4.785 1.00 92.88 233 SER A CA 1
ATOM 1657 C C . SER A 1 233 ? 6.948 9.291 3.755 1.00 92.88 233 SER A C 1
ATOM 1659 O O . SER A 1 233 ? 7.243 9.846 2.692 1.00 92.88 233 SER A O 1
ATOM 1661 N N . ALA A 1 234 ? 5.696 8.920 4.032 1.00 95.94 234 ALA A N 1
ATOM 1662 C CA . ALA A 1 234 ? 4.617 9.053 3.077 1.00 95.94 234 ALA A CA 1
ATOM 1663 C C . ALA A 1 234 ? 4.136 10.502 2.958 1.00 95.94 234 ALA A C 1
ATOM 1665 O O . ALA A 1 234 ? 4.061 11.237 3.943 1.00 95.94 234 ALA A O 1
ATOM 1666 N N . ALA A 1 235 ? 3.746 10.881 1.745 1.00 96.69 235 ALA A N 1
ATOM 1667 C CA . ALA A 1 235 ? 3.172 12.185 1.437 1.00 96.69 235 ALA A CA 1
ATOM 1668 C C . ALA A 1 235 ? 1.799 12.014 0.780 1.00 96.69 235 ALA A C 1
ATOM 1670 O O . ALA A 1 235 ? 1.593 11.090 -0.008 1.00 96.69 235 ALA A O 1
ATOM 1671 N N . SER A 1 236 ? 0.854 12.888 1.115 1.00 96.38 236 SER A N 1
ATOM 1672 C CA . SER A 1 236 ? -0.440 12.980 0.433 1.00 96.38 236 SER A CA 1
ATOM 1673 C C . SER A 1 236 ? -0.255 13.373 -1.037 1.00 96.38 236 SER A C 1
ATOM 1675 O O . SER A 1 236 ? 0.831 13.788 -1.444 1.00 96.38 236 SER A O 1
ATOM 1677 N N . LEU A 1 237 ? -1.322 13.278 -1.834 1.00 92.06 237 LEU A N 1
ATOM 1678 C CA . LEU A 1 237 ? -1.297 13.714 -3.238 1.00 92.06 237 LEU A CA 1
ATOM 1679 C C . LEU A 1 237 ? -0.932 15.204 -3.398 1.00 92.06 237 LEU A C 1
ATOM 1681 O O . LEU A 1 237 ? -0.344 15.575 -4.406 1.00 92.06 237 LEU A O 1
ATOM 1685 N N . ASP A 1 238 ? -1.201 16.022 -2.375 1.00 91.94 238 ASP A N 1
ATOM 1686 C CA . ASP A 1 238 ? -0.865 17.453 -2.336 1.00 91.94 238 ASP A CA 1
ATOM 1687 C C . ASP A 1 238 ? 0.497 17.730 -1.661 1.00 91.94 238 ASP A C 1
ATOM 1689 O O . ASP A 1 238 ? 0.809 18.868 -1.315 1.00 91.94 238 ASP A O 1
ATOM 1693 N N . GLY A 1 239 ? 1.297 16.693 -1.389 1.00 90.69 239 GLY A N 1
ATOM 1694 C CA . GLY A 1 239 ? 2.647 16.815 -0.825 1.00 90.69 239 GLY A CA 1
ATOM 1695 C C . GLY A 1 239 ? 2.732 16.951 0.701 1.00 90.69 239 GLY A C 1
ATOM 1696 O O . GLY A 1 239 ? 3.831 16.952 1.247 1.00 90.69 239 GLY A O 1
ATOM 1697 N N . LYS A 1 240 ? 1.607 17.016 1.426 1.00 94.94 240 LYS A N 1
ATOM 1698 C CA . LYS A 1 240 ? 1.619 17.075 2.905 1.00 94.94 240 LYS A CA 1
ATOM 1699 C C . LYS A 1 240 ? 2.114 15.769 3.517 1.00 94.94 240 LYS A C 1
ATOM 1701 O O . LYS A 1 240 ? 1.684 14.701 3.069 1.00 94.94 240 LYS A O 1
ATOM 1706 N N . SER A 1 241 ? 2.936 15.848 4.563 1.00 96.38 241 SER A N 1
ATOM 1707 C CA . SER A 1 241 ? 3.442 14.663 5.259 1.00 96.38 241 SER A CA 1
ATOM 1708 C C . SER A 1 241 ? 2.312 13.884 5.924 1.00 96.38 241 SER A C 1
ATOM 1710 O O . SER A 1 241 ? 1.352 14.455 6.444 1.00 96.38 241 SER A O 1
ATOM 1712 N N . TYR A 1 242 ? 2.437 12.559 5.954 1.00 97.12 242 TYR A N 1
ATOM 1713 C CA . TYR A 1 242 ? 1.587 11.723 6.797 1.00 97.12 242 TYR A CA 1
ATOM 1714 C C . TYR A 1 242 ? 1.731 12.086 8.281 1.00 97.12 242 TYR A C 1
ATOM 1716 O O . TYR A 1 242 ? 0.737 12.089 9.004 1.00 97.12 242 TYR A O 1
ATOM 1724 N N . MET A 1 243 ? 2.936 12.457 8.719 1.00 96.69 243 MET A N 1
ATOM 1725 C CA . MET A 1 243 ? 3.200 12.834 10.111 1.00 96.69 243 MET A CA 1
ATOM 1726 C C . MET A 1 243 ? 2.545 14.161 10.515 1.00 96.69 243 MET A C 1
ATOM 1728 O O . MET A 1 243 ? 2.339 14.382 11.705 1.00 96.69 243 MET A O 1
ATOM 1732 N N . ASP A 1 244 ? 2.161 15.003 9.549 1.00 96.25 244 ASP A N 1
ATOM 1733 C CA . ASP A 1 244 ? 1.435 16.254 9.810 1.00 96.25 244 ASP A CA 1
ATOM 1734 C C . ASP A 1 244 ? -0.065 16.012 10.061 1.00 96.25 244 ASP A C 1
ATOM 1736 O O . ASP A 1 244 ? -0.791 16.922 10.467 1.00 96.25 244 ASP A O 1
ATOM 1740 N N . MET A 1 245 ? -0.566 14.794 9.814 1.00 95.06 245 MET A N 1
ATOM 1741 C CA . MET A 1 245 ? -1.950 14.444 10.122 1.00 95.06 245 MET A CA 1
ATOM 1742 C C . MET A 1 245 ? -2.155 14.454 11.649 1.00 95.06 245 MET A C 1
ATOM 1744 O O . MET A 1 245 ? -1.432 13.750 12.354 1.00 95.06 245 MET A O 1
ATOM 1748 N N . PRO A 1 246 ? -3.201 15.121 12.181 1.00 94.75 246 PRO A N 1
ATOM 1749 C CA . PRO A 1 246 ? -3.462 15.174 13.627 1.00 94.75 246 PRO A CA 1
ATOM 1750 C C . PRO A 1 246 ? -3.545 13.801 14.311 1.00 94.75 246 PRO A C 1
ATOM 1752 O O . PRO A 1 246 ? -3.249 13.657 15.495 1.00 94.75 246 PRO A O 1
ATOM 1755 N N . ASN A 1 247 ? -3.948 12.782 13.549 1.00 95.31 247 ASN A N 1
ATOM 1756 C CA . ASN A 1 247 ? -4.224 11.435 14.030 1.00 95.31 247 ASN A CA 1
ATOM 1757 C C . ASN A 1 247 ? -3.137 10.430 13.610 1.00 95.31 247 ASN A C 1
ATOM 1759 O O . ASN A 1 247 ? -3.355 9.223 13.725 1.00 95.31 247 ASN A O 1
ATOM 1763 N N . ALA A 1 248 ? -1.986 10.901 13.114 1.00 97.19 248 ALA A N 1
ATOM 1764 C CA . ALA A 1 248 ? -0.903 10.044 12.647 1.00 97.19 248 ALA A CA 1
ATOM 1765 C C . ALA A 1 248 ? -0.479 9.031 13.724 1.00 97.19 248 ALA A C 1
ATOM 1767 O O . ALA A 1 248 ? -0.249 9.371 14.885 1.00 97.19 248 ALA A O 1
ATOM 1768 N N . LEU A 1 249 ? -0.377 7.761 13.323 1.00 97.38 249 LEU A N 1
ATOM 1769 C CA . LEU A 1 249 ? 0.064 6.628 14.152 1.00 97.38 249 LEU A CA 1
ATOM 1770 C C . LEU A 1 249 ? -0.792 6.364 15.405 1.00 97.38 249 LEU A C 1
ATOM 1772 O O . LEU A 1 249 ? -0.411 5.544 16.244 1.00 97.38 249 LEU A O 1
ATOM 1776 N N . LYS A 1 250 ? -1.961 6.999 15.549 1.00 97.50 250 LYS A N 1
ATOM 1777 C CA . LYS A 1 250 ? -2.819 6.833 16.732 1.00 97.50 250 LYS A CA 1
ATOM 1778 C C . LYS A 1 250 ? -3.282 5.385 16.910 1.00 97.50 250 LYS A C 1
ATOM 1780 O O . LYS A 1 250 ? -3.314 4.901 18.043 1.00 97.50 250 LYS A O 1
ATOM 1785 N N . PHE A 1 251 ? -3.527 4.677 15.806 1.00 96.12 251 PHE A N 1
ATOM 1786 C CA . PHE A 1 251 ? -3.879 3.252 15.779 1.00 96.12 251 PHE A CA 1
ATOM 1787 C C . PHE A 1 251 ? -2.880 2.342 16.515 1.00 96.12 251 PHE A C 1
ATOM 1789 O O . PHE A 1 251 ? -3.253 1.254 16.948 1.00 96.12 251 PHE A O 1
ATOM 1796 N N . GLN A 1 252 ? -1.618 2.763 16.668 1.00 95.88 252 GLN A N 1
ATOM 1797 C CA . GLN A 1 252 ? -0.601 1.987 17.386 1.00 95.88 252 GLN A CA 1
ATOM 1798 C C . GLN A 1 252 ? -0.771 2.056 18.905 1.00 95.88 252 GLN A C 1
ATOM 1800 O O . GLN A 1 252 ? -0.318 1.168 19.621 1.00 95.88 252 GLN A O 1
ATOM 1805 N N . LYS A 1 253 ? -1.390 3.129 19.405 1.00 96.56 253 LYS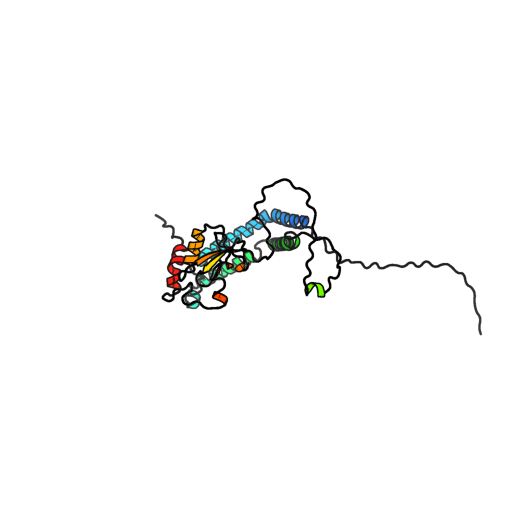 A N 1
ATOM 1806 C CA . LYS A 1 253 ? -1.479 3.424 20.839 1.00 96.56 253 LYS A CA 1
ATOM 1807 C C . LYS A 1 253 ? -2.869 3.164 21.394 1.00 96.56 253 LYS A C 1
ATOM 1809 O O . LYS A 1 253 ? -3.015 2.851 22.572 1.00 96.56 253 LYS A O 1
ATOM 1814 N N . THR A 1 254 ? -3.908 3.362 20.587 1.00 94.94 254 THR A N 1
ATOM 1815 C CA . THR A 1 254 ? -5.288 3.320 21.073 1.00 94.94 254 THR A CA 1
ATOM 1816 C C . THR A 1 254 ? -6.245 2.892 19.975 1.00 94.94 254 THR A C 1
ATOM 1818 O O . THR A 1 254 ? -6.152 3.348 18.837 1.00 94.94 254 THR A O 1
ATOM 1821 N N . VAL A 1 255 ? -7.219 2.063 20.346 1.00 93.19 255 VAL A N 1
ATOM 1822 C CA . VAL A 1 255 ? -8.355 1.732 19.485 1.00 93.19 255 VAL A CA 1
ATOM 1823 C C . VAL A 1 255 ? -9.363 2.874 19.554 1.00 93.19 255 VAL A C 1
ATOM 1825 O O . VAL A 1 255 ? -9.948 3.129 20.606 1.00 93.19 255 VAL A O 1
ATOM 1828 N N . VAL A 1 256 ? -9.567 3.569 18.437 1.00 94.06 256 VAL A N 1
ATOM 1829 C CA . VAL A 1 256 ? -10.597 4.607 18.327 1.00 94.06 256 VAL A CA 1
ATOM 1830 C C . VAL A 1 256 ? -11.946 3.927 18.056 1.00 94.06 256 VAL A C 1
ATOM 1832 O O . VAL A 1 256 ? -12.055 3.188 17.071 1.00 94.06 256 VAL A O 1
ATOM 1835 N N . PRO A 1 257 ? -12.976 4.135 18.901 1.00 91.19 257 PRO A N 1
ATOM 1836 C CA . PRO A 1 257 ? -14.310 3.604 18.642 1.00 91.19 257 PRO A CA 1
ATOM 1837 C C . PRO A 1 257 ? -14.805 4.034 17.259 1.00 91.19 257 PRO A C 1
ATOM 1839 O O . PRO A 1 257 ? -14.535 5.149 16.829 1.00 91.19 257 PRO A O 1
ATOM 1842 N N . ASP A 1 258 ? -15.495 3.136 16.554 1.00 87.50 258 ASP A N 1
ATOM 1843 C CA . ASP A 1 258 ? -16.068 3.401 15.221 1.00 87.50 258 ASP A CA 1
ATOM 1844 C C . ASP A 1 258 ? -15.046 3.661 14.094 1.00 87.50 258 ASP A C 1
ATOM 1846 O O . ASP A 1 258 ? -15.434 3.856 12.948 1.00 87.50 258 ASP A O 1
ATOM 1850 N N . CYS A 1 259 ? -13.738 3.569 14.358 1.00 94.06 259 CYS A N 1
ATOM 1851 C CA . CYS A 1 259 ? -12.691 3.761 13.353 1.00 94.06 259 CYS A CA 1
ATOM 1852 C C . CYS A 1 259 ? -12.255 2.421 12.727 1.00 94.06 259 CYS A C 1
ATOM 1854 O O . CYS A 1 259 ? -11.174 1.895 12.997 1.00 94.06 259 CYS A O 1
ATOM 1856 N N . SER A 1 260 ? -13.122 1.824 11.902 1.00 91.81 260 SER A N 1
ATOM 1857 C CA . SER A 1 260 ? -12.842 0.559 11.206 1.00 91.81 260 SER A CA 1
ATOM 1858 C C . SER A 1 260 ? -13.372 0.565 9.776 1.00 91.81 260 SER A C 1
ATOM 1860 O O . SER A 1 260 ? -14.401 1.159 9.484 1.00 91.81 260 SER A O 1
ATOM 1862 N N . CYS A 1 261 ? -12.698 -0.161 8.881 1.00 92.88 261 CYS A N 1
ATOM 1863 C CA . CYS A 1 261 ? -13.160 -0.342 7.504 1.00 92.88 261 CYS A CA 1
ATOM 1864 C C . CYS A 1 261 ? -14.460 -1.148 7.413 1.00 92.88 261 CYS A C 1
ATOM 1866 O O . CYS A 1 261 ? -15.191 -1.019 6.432 1.00 92.88 261 CYS A O 1
ATOM 1868 N N . LYS A 1 262 ? -14.750 -1.976 8.423 1.00 91.00 262 LYS A N 1
ATOM 1869 C CA . LYS A 1 262 ? -16.004 -2.719 8.523 1.00 91.00 262 LYS A CA 1
ATOM 1870 C C . LYS A 1 262 ? -17.039 -1.881 9.282 1.00 91.00 262 LYS A C 1
ATOM 1872 O O . LYS A 1 262 ? -16.806 -1.605 10.461 1.00 91.00 262 LYS A O 1
ATOM 1877 N N . PRO A 1 263 ? -18.193 -1.556 8.677 1.00 86.25 263 PRO A N 1
ATOM 1878 C CA . PRO A 1 263 ? -19.316 -0.969 9.402 1.00 86.25 263 PRO A CA 1
ATOM 1879 C C . PRO A 1 263 ? -19.791 -1.893 10.536 1.00 86.25 263 PRO A C 1
ATOM 1881 O O . PRO A 1 263 ? -19.788 -3.119 10.387 1.00 86.25 263 PRO A O 1
ATOM 1884 N N . LYS A 1 264 ? -20.189 -1.321 11.679 1.00 83.06 264 LYS A N 1
ATOM 1885 C CA . LYS A 1 264 ? -20.605 -2.090 12.871 1.00 83.06 264 LYS A CA 1
ATOM 1886 C C . LYS A 1 264 ? -21.876 -2.915 12.647 1.00 83.06 264 LYS A C 1
ATOM 1888 O O . LYS A 1 264 ? -22.039 -3.964 13.262 1.00 83.06 264 LYS A O 1
ATOM 1893 N N . ASP A 1 265 ? -22.742 -2.446 11.762 1.00 86.38 265 ASP A N 1
ATOM 1894 C CA . ASP A 1 265 ? -24.074 -2.964 11.454 1.00 86.38 265 ASP A CA 1
ATOM 1895 C C . ASP A 1 265 ? -24.101 -3.934 10.261 1.00 86.38 265 ASP A C 1
ATOM 1897 O O . ASP A 1 265 ? -25.162 -4.445 9.915 1.00 86.38 265 ASP A O 1
ATOM 1901 N N . LYS A 1 266 ? -22.952 -4.202 9.624 1.00 85.81 266 LYS A N 1
ATOM 1902 C CA . LYS A 1 266 ? -22.876 -5.014 8.399 1.00 85.81 266 LYS A CA 1
ATOM 1903 C C . LYS A 1 266 ? -21.899 -6.168 8.525 1.00 85.81 266 LYS A C 1
ATOM 1905 O O . LYS A 1 266 ? -20.861 -6.086 9.184 1.00 85.81 266 LYS A O 1
ATOM 1910 N N . THR A 1 267 ? -22.180 -7.256 7.828 1.00 89.19 267 THR A N 1
ATOM 1911 C CA . THR A 1 267 ? -21.193 -8.301 7.549 1.00 89.19 267 THR A CA 1
ATOM 1912 C C . THR A 1 267 ? -20.162 -7.810 6.525 1.00 89.19 267 THR A C 1
ATOM 1914 O O . THR A 1 267 ? -20.391 -6.864 5.771 1.00 89.19 267 THR A O 1
ATOM 1917 N N . TRP A 1 268 ? -19.007 -8.478 6.444 1.00 84.12 268 TRP A N 1
ATOM 1918 C CA . TRP A 1 268 ? -18.011 -8.177 5.405 1.00 84.12 268 TRP A CA 1
ATOM 1919 C C . TRP A 1 268 ? -18.536 -8.419 3.984 1.00 84.12 268 TRP A C 1
ATOM 1921 O O . TRP A 1 268 ? -18.119 -7.735 3.051 1.00 84.12 268 TRP A O 1
ATOM 1931 N N . ALA A 1 269 ? -19.456 -9.374 3.816 1.00 85.81 269 ALA A N 1
ATOM 1932 C CA . ALA A 1 269 ? -20.081 -9.651 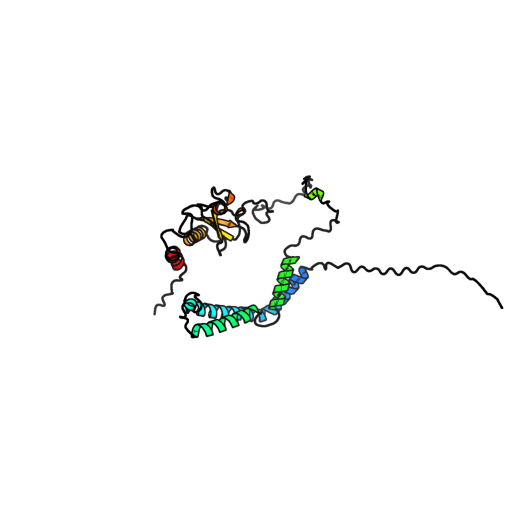2.529 1.00 85.81 269 ALA A CA 1
ATOM 1933 C C . ALA A 1 269 ? -20.935 -8.464 2.056 1.00 85.81 269 ALA A C 1
ATOM 1935 O O . ALA A 1 269 ? -20.824 -8.055 0.901 1.00 85.81 269 ALA A O 1
ATOM 1936 N N . GLU A 1 270 ? -21.724 -7.878 2.958 1.00 85.62 270 GLU A N 1
ATOM 1937 C CA . GLU A 1 270 ? -22.556 -6.704 2.670 1.00 85.62 270 GLU A CA 1
ATOM 1938 C C . GLU A 1 270 ? -21.709 -5.448 2.451 1.00 85.62 270 GLU A C 1
ATOM 1940 O O . GLU A 1 270 ? -21.944 -4.704 1.499 1.00 85.62 270 GLU A O 1
ATOM 1945 N N . ALA A 1 271 ? -20.685 -5.233 3.284 1.00 83.88 271 ALA A N 1
ATOM 1946 C CA . ALA A 1 271 ? -19.806 -4.068 3.187 1.00 83.88 271 ALA A CA 1
ATOM 1947 C C . ALA A 1 271 ? -19.027 -4.019 1.858 1.00 83.88 271 ALA A C 1
ATOM 1949 O O . ALA A 1 271 ? -18.863 -2.950 1.276 1.00 83.88 271 ALA A O 1
ATOM 1950 N N . LEU A 1 272 ? -18.585 -5.174 1.345 1.00 81.19 272 LEU A N 1
ATOM 1951 C CA . LEU A 1 272 ? -17.767 -5.267 0.127 1.00 81.19 272 LEU A CA 1
ATOM 1952 C C . LEU A 1 272 ? -18.579 -5.545 -1.149 1.00 81.19 272 LEU A C 1
ATOM 1954 O O . LEU A 1 272 ? -17.997 -5.709 -2.224 1.00 81.19 272 LEU A O 1
ATOM 1958 N N . ALA A 1 273 ? -19.912 -5.586 -1.073 1.00 82.50 273 ALA A N 1
ATOM 1959 C CA . ALA A 1 273 ? -20.769 -5.882 -2.223 1.00 82.50 273 ALA A CA 1
ATOM 1960 C C . ALA A 1 273 ? -20.553 -4.902 -3.395 1.00 82.50 273 ALA A C 1
ATOM 1962 O O . ALA A 1 273 ? -20.554 -5.314 -4.555 1.00 82.50 273 ALA A O 1
ATOM 1963 N N . ASN A 1 274 ? -20.308 -3.620 -3.102 1.00 73.88 274 ASN A N 1
ATOM 1964 C CA . ASN A 1 274 ? -20.021 -2.599 -4.116 1.00 73.88 274 ASN A CA 1
ATOM 1965 C C . ASN A 1 274 ? -18.695 -2.859 -4.845 1.00 73.88 274 ASN A C 1
ATOM 1967 O O . ASN A 1 274 ? -18.671 -2.872 -6.072 1.00 73.88 274 ASN A O 1
ATOM 1971 N N . ALA A 1 275 ? -17.622 -3.140 -4.101 1.00 73.50 275 ALA A N 1
ATOM 1972 C CA . ALA A 1 275 ? -16.304 -3.431 -4.665 1.00 73.50 275 ALA A CA 1
ATOM 1973 C C . ALA A 1 275 ? -16.293 -4.722 -5.510 1.00 73.50 275 ALA A C 1
ATOM 1975 O O . ALA A 1 275 ? -15.582 -4.828 -6.511 1.00 73.50 275 ALA A O 1
ATOM 1976 N N . ARG A 1 276 ? -17.115 -5.715 -5.144 1.00 74.88 276 ARG A N 1
ATOM 1977 C CA . ARG A 1 276 ? -17.299 -6.943 -5.940 1.00 74.88 276 ARG A CA 1
ATOM 1978 C C . ARG A 1 276 ? -18.025 -6.680 -7.257 1.00 74.88 276 ARG A C 1
ATOM 1980 O O . ARG A 1 276 ? -17.655 -7.249 -8.277 1.00 74.88 276 ARG A O 1
ATOM 1987 N N . ARG A 1 277 ? -19.037 -5.807 -7.254 1.00 74.75 277 ARG A N 1
ATOM 1988 C CA . ARG A 1 277 ? -19.761 -5.433 -8.479 1.00 74.75 277 ARG A CA 1
ATOM 1989 C C . ARG A 1 277 ? -18.882 -4.668 -9.464 1.00 74.75 277 ARG A C 1
ATOM 1991 O O . ARG A 1 277 ? -18.964 -4.938 -10.652 1.00 74.75 277 ARG A O 1
ATOM 1998 N N . SER A 1 278 ? -18.028 -3.763 -8.988 1.00 65.75 278 SER A N 1
ATOM 1999 C CA . SER A 1 278 ? -17.129 -2.990 -9.858 1.00 65.75 278 SER A CA 1
ATOM 2000 C C . SER A 1 278 ? -15.943 -3.796 -10.404 1.00 65.75 278 SER A C 1
ATOM 2002 O O . SER A 1 278 ? -15.366 -3.412 -11.415 1.00 65.75 278 SER A O 1
ATOM 2004 N N . SER A 1 279 ? -15.590 -4.920 -9.773 1.00 64.44 279 SER A N 1
ATOM 2005 C CA . SER A 1 279 ? -14.553 -5.846 -10.260 1.00 64.44 279 SER A CA 1
ATOM 2006 C C . SER A 1 279 ? -15.099 -6.978 -11.136 1.00 64.44 279 SER A C 1
ATOM 2008 O O . SER A 1 279 ? -14.326 -7.646 -11.825 1.00 64.44 279 SER A O 1
ATOM 2010 N N . ALA A 1 280 ? -16.419 -7.180 -11.165 1.00 62.84 280 ALA A N 1
ATOM 2011 C CA . ALA A 1 280 ? -17.057 -8.088 -12.103 1.00 62.84 280 ALA A CA 1
ATOM 2012 C C . ALA A 1 280 ? -17.019 -7.468 -13.508 1.00 62.84 280 ALA A C 1
ATOM 2014 O O . ALA A 1 280 ? -17.755 -6.532 -13.814 1.00 62.84 280 ALA A O 1
ATOM 2015 N N . THR A 1 281 ? -16.145 -7.983 -14.377 1.00 55.41 281 THR A N 1
ATOM 2016 C CA . THR A 1 281 ? -16.170 -7.650 -15.806 1.00 55.41 281 THR A CA 1
ATOM 2017 C C . THR A 1 281 ? -17.574 -7.939 -16.348 1.00 55.41 281 THR A C 1
ATOM 2019 O O . THR A 1 281 ? -18.042 -9.069 -16.177 1.00 55.41 281 THR A O 1
ATOM 2022 N N . PRO A 1 282 ? -18.269 -6.976 -16.985 1.00 52.12 282 PRO A N 1
ATOM 2023 C CA . PRO A 1 282 ? -19.568 -7.258 -17.574 1.00 52.12 282 PRO A CA 1
ATOM 2024 C C . PRO A 1 282 ? -19.394 -8.371 -18.609 1.00 52.12 282 PRO A C 1
ATOM 2026 O O . PRO A 1 282 ? -18.566 -8.267 -19.517 1.00 52.12 282 PRO A O 1
ATOM 2029 N N . ALA A 1 283 ? -20.145 -9.462 -18.442 1.00 51.31 283 ALA A N 1
ATOM 2030 C CA . ALA A 1 283 ? -20.205 -10.525 -19.428 1.00 51.31 283 ALA A CA 1
ATOM 2031 C C . ALA A 1 283 ? -20.612 -9.893 -20.763 1.00 51.31 283 ALA A C 1
ATOM 2033 O O . ALA A 1 283 ? -21.677 -9.289 -20.879 1.00 51.31 283 ALA A O 1
ATOM 2034 N N . ARG A 1 284 ? -19.722 -9.976 -21.755 1.00 49.16 284 ARG A N 1
ATOM 2035 C CA . ARG A 1 284 ? -19.970 -9.478 -23.106 1.00 49.16 284 ARG A CA 1
ATOM 2036 C C . ARG A 1 284 ? -21.202 -10.202 -23.642 1.00 49.16 284 ARG A C 1
ATOM 2038 O O . ARG A 1 284 ? -21.122 -11.390 -23.940 1.00 49.16 284 ARG A O 1
ATOM 2045 N N . ALA A 1 285 ? -22.327 -9.496 -23.733 1.00 47.34 285 ALA A N 1
ATOM 2046 C CA . ALA A 1 285 ? -23.525 -9.996 -24.385 1.00 47.34 285 ALA A CA 1
ATOM 2047 C C . ALA A 1 285 ? -23.165 -10.338 -25.836 1.00 47.34 285 ALA A C 1
ATOM 2049 O O . ALA A 1 285 ? -22.877 -9.457 -26.647 1.00 47.34 285 ALA A O 1
ATOM 2050 N N . THR A 1 286 ? -23.097 -11.627 -26.148 1.00 53.44 286 THR A N 1
ATOM 2051 C CA . THR A 1 286 ? -23.019 -12.113 -27.522 1.00 53.44 286 THR A CA 1
ATOM 2052 C C . THR A 1 286 ? -24.410 -11.973 -28.123 1.00 53.44 286 THR A C 1
ATOM 2054 O O . THR A 1 286 ? -25.276 -12.812 -27.885 1.00 53.44 286 THR A O 1
ATOM 2057 N N . SER A 1 287 ? -24.642 -10.879 -28.846 1.00 51.84 287 SER A N 1
ATOM 2058 C CA . SER A 1 287 ? -25.789 -10.739 -29.742 1.00 51.84 287 SER A CA 1
ATOM 2059 C C . SER A 1 287 ? -25.687 -11.805 -30.834 1.00 51.84 287 SER A C 1
ATOM 2061 O O . SER A 1 287 ? -24.659 -11.879 -31.512 1.00 51.84 287 SER A O 1
ATOM 2063 N N . SER A 1 288 ? -26.717 -12.647 -30.927 1.00 55.25 288 SER A N 1
ATOM 2064 C CA . SER A 1 288 ? -26.943 -13.581 -32.040 1.00 55.25 288 SER A CA 1
ATOM 2065 C C . SER A 1 288 ? -27.475 -12.852 -33.265 1.00 55.25 288 SER A C 1
ATOM 2067 O O . SER A 1 288 ? -28.148 -11.815 -33.065 1.00 55.25 288 SER A O 1
#

Radius of gyration: 33.56 Å; chains: 1; bounding box: 123×71×54 Å